Protein AF-U2RRB2-F1 (afdb_monomer_lite)

Organism: NCBI:txid1358026

Sequence (256 aa):
MEVVNQFFRYRGMVNYFIAQLRGLRGAPMPEVDRSTFTVHDFESGKQVPAPDFIADTMSYFSEFQNEQQRAGEIAHVATALVASYFAYIEHVSVLLAAYSSAASEDGFAVSELLRESWAVKFDVAFADVSIGSAKSDLSLMASRFRNPLLHGGAGRAADGMYVEVLPDVVALATEDGSPTDQFMLWKPSLTAEEIDWILSRIARIDAALESHPYWVAVSAGAPSNFSRDRVRKALSAQRSGNAGQLARAMAEALDD

Structure (mmCIF, N/CA/C/O backbone):
data_AF-U2RRB2-F1
#
_entry.id   AF-U2RRB2-F1
#
loop_
_atom_site.group_PDB
_atom_site.id
_atom_site.type_symbol
_atom_site.label_atom_id
_atom_site.label_alt_id
_atom_site.label_comp_id
_atom_site.label_asym_id
_atom_site.label_entity_id
_atom_site.label_seq_id
_atom_site.pdbx_PDB_ins_code
_atom_site.Cartn_x
_atom_site.Cartn_y
_atom_site.Cartn_z
_atom_site.occupancy
_atom_site.B_iso_or_equiv
_atom_site.auth_seq_id
_atom_site.auth_comp_id
_atom_site.auth_asym_id
_atom_site.auth_atom_id
_atom_site.pdbx_PDB_model_num
ATOM 1 N N . MET A 1 1 ? -22.980 -5.226 14.143 1.00 82.00 1 MET A N 1
ATOM 2 C CA . MET A 1 1 ? -22.595 -5.612 12.769 1.00 82.00 1 MET A CA 1
ATOM 3 C C . MET A 1 1 ? -21.210 -6.213 12.848 1.00 82.00 1 MET A C 1
ATOM 5 O O . MET A 1 1 ? -20.392 -5.681 13.589 1.00 82.00 1 MET A O 1
ATOM 9 N N . GLU A 1 2 ? -20.982 -7.312 12.145 1.00 86.19 2 GLU A N 1
ATOM 10 C CA . GLU A 1 2 ? -19.684 -7.978 12.082 1.00 86.19 2 GLU A CA 1
ATOM 11 C C . GLU A 1 2 ? -19.066 -7.754 10.702 1.00 86.19 2 GLU A C 1
ATOM 13 O O . GLU A 1 2 ? -19.779 -7.755 9.695 1.00 86.19 2 GLU A O 1
ATOM 18 N N . VAL A 1 3 ? -17.757 -7.519 10.661 1.00 89.94 3 VAL A N 1
ATOM 19 C CA . VAL A 1 3 ? -16.981 -7.409 9.424 1.00 89.94 3 VAL A CA 1
ATOM 20 C C . VAL A 1 3 ? -16.001 -8.571 9.361 1.00 89.94 3 VAL A C 1
ATOM 22 O O . VAL A 1 3 ? 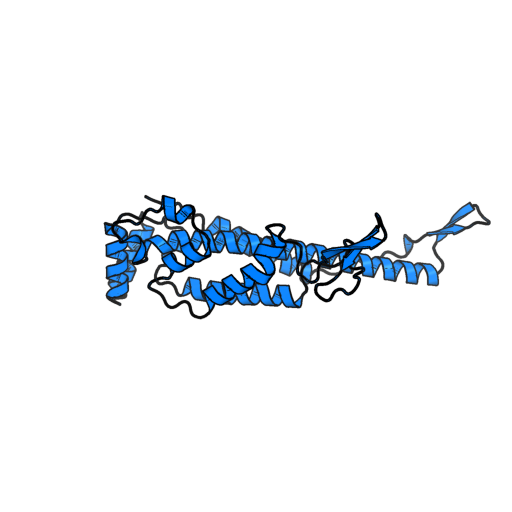-15.170 -8.745 10.252 1.00 89.94 3 VAL A O 1
ATOM 25 N N . VAL A 1 4 ? -16.091 -9.349 8.281 1.00 92.00 4 VAL A N 1
ATOM 26 C CA . VAL A 1 4 ? -15.219 -10.503 8.046 1.00 92.00 4 VAL A CA 1
ATOM 27 C C . VAL A 1 4 ? -13.778 -10.046 7.865 1.00 92.00 4 VAL A C 1
ATOM 29 O O . VAL A 1 4 ? -13.474 -9.173 7.046 1.00 92.00 4 VAL A O 1
ATOM 32 N N . ASN A 1 5 ? -12.866 -10.701 8.571 1.00 93.88 5 ASN A N 1
ATOM 33 C CA . ASN A 1 5 ? -11.452 -10.405 8.477 1.00 93.88 5 ASN A CA 1
ATOM 34 C C . ASN A 1 5 ? -10.792 -11.135 7.291 1.00 93.88 5 ASN A C 1
ATOM 36 O O . ASN A 1 5 ? -10.446 -12.310 7.342 1.00 93.88 5 ASN A O 1
ATOM 40 N N . GLN A 1 6 ? -10.591 -10.394 6.201 1.00 94.31 6 GLN A N 1
ATOM 41 C CA . GLN A 1 6 ? -9.865 -10.823 5.001 1.00 94.31 6 GLN A CA 1
ATOM 42 C C . GLN A 1 6 ? -8.365 -10.452 5.033 1.00 94.31 6 GLN A C 1
ATOM 44 O O . GLN A 1 6 ? -7.738 -10.337 3.976 1.00 94.31 6 GLN A O 1
ATOM 49 N N . PHE A 1 7 ? -7.769 -10.257 6.217 1.00 94.69 7 PHE A N 1
ATOM 50 C CA . PHE A 1 7 ? -6.374 -9.824 6.391 1.00 94.69 7 PHE A CA 1
ATOM 51 C C . PHE A 1 7 ? -5.394 -10.645 5.549 1.00 94.69 7 PHE A C 1
ATOM 53 O O . PHE A 1 7 ? -4.648 -10.076 4.754 1.00 94.69 7 PHE A O 1
ATOM 60 N N . PHE A 1 8 ? -5.442 -11.978 5.645 1.00 94.31 8 PHE A N 1
ATOM 61 C CA . PHE A 1 8 ? -4.518 -12.855 4.918 1.00 94.31 8 PHE A CA 1
ATOM 62 C C . PHE A 1 8 ? -4.632 -12.724 3.399 1.00 94.31 8 PHE A C 1
ATOM 64 O O . PHE A 1 8 ? -3.629 -12.836 2.696 1.00 94.31 8 PHE A O 1
ATOM 71 N N . ARG A 1 9 ? -5.830 -12.430 2.880 1.00 93.88 9 ARG A N 1
ATOM 72 C CA . ARG A 1 9 ? -6.045 -12.208 1.448 1.00 93.88 9 ARG A CA 1
ATOM 73 C C . ARG A 1 9 ? -5.375 -10.915 0.993 1.00 93.88 9 ARG A C 1
ATOM 75 O O . ARG A 1 9 ? -4.589 -10.934 0.049 1.00 93.88 9 ARG A O 1
ATOM 82 N N . TYR A 1 10 ? -5.653 -9.804 1.672 1.00 95.19 10 TYR A N 1
ATOM 83 C CA . TYR A 1 10 ? -5.081 -8.505 1.314 1.00 95.19 10 TYR A CA 1
ATOM 84 C C . TYR A 1 10 ? -3.572 -8.449 1.554 1.00 95.19 10 TYR A C 1
ATOM 86 O O . TYR A 1 10 ? -2.822 -8.042 0.665 1.00 95.19 10 TYR A O 1
ATOM 94 N N . ARG A 1 11 ? -3.100 -8.939 2.707 1.00 96.81 11 ARG A N 1
ATOM 95 C CA . ARG A 1 11 ? -1.666 -9.023 2.998 1.00 96.81 11 ARG A CA 1
ATOM 96 C C . ARG A 1 11 ? -0.950 -9.984 2.053 1.00 96.81 11 ARG A C 1
ATOM 98 O O . ARG A 1 11 ? 0.164 -9.695 1.628 1.00 96.81 11 ARG A O 1
ATOM 105 N N . GLY A 1 12 ? -1.595 -11.088 1.676 1.00 94.94 12 GLY A N 1
ATOM 106 C CA . GLY A 1 12 ? -1.085 -12.030 0.681 1.00 94.94 12 GLY A CA 1
ATOM 107 C C . GLY A 1 12 ? -0.820 -11.367 -0.672 1.00 94.94 12 GLY A C 1
ATOM 108 O O . GLY A 1 12 ? 0.252 -11.566 -1.238 1.00 94.94 12 GLY A O 1
ATOM 109 N N . MET A 1 13 ? -1.735 -10.515 -1.151 1.00 96.38 13 MET A N 1
ATOM 110 C CA . MET A 1 13 ? -1.528 -9.742 -2.386 1.00 96.38 13 MET A CA 1
ATOM 111 C C . MET A 1 13 ? -0.341 -8.775 -2.273 1.00 96.38 13 MET A C 1
ATOM 113 O O . MET A 1 13 ? 0.497 -8.728 -3.171 1.00 96.38 13 MET A O 1
ATOM 117 N N . VAL A 1 14 ? -0.217 -8.048 -1.157 1.00 97.69 14 VAL A N 1
ATOM 118 C CA . VAL A 1 14 ? 0.932 -7.157 -0.905 1.00 97.69 14 VAL A CA 1
ATOM 119 C C . VAL A 1 14 ? 2.248 -7.941 -0.932 1.00 97.69 14 VAL A C 1
ATOM 121 O O . VAL A 1 14 ? 3.178 -7.579 -1.654 1.00 97.69 14 VAL A O 1
ATOM 124 N N . ASN A 1 15 ? 2.315 -9.052 -0.196 1.00 97.56 15 ASN A N 1
ATOM 125 C CA . ASN A 1 15 ? 3.501 -9.905 -0.132 1.00 97.56 15 ASN A CA 1
ATOM 126 C C . ASN A 1 15 ? 3.862 -10.493 -1.501 1.00 97.56 15 ASN A C 1
ATOM 128 O O . ASN A 1 15 ? 5.042 -10.549 -1.846 1.00 97.56 15 ASN A O 1
ATOM 132 N N . TYR A 1 16 ? 2.860 -10.899 -2.287 1.00 97.12 16 TYR A N 1
ATOM 133 C CA . TYR A 1 16 ? 3.051 -11.392 -3.647 1.00 97.12 16 TYR A CA 1
ATOM 134 C C . TYR A 1 16 ? 3.747 -10.347 -4.524 1.00 97.12 16 TYR A C 1
ATOM 136 O O . TYR A 1 16 ? 4.787 -10.645 -5.107 1.00 97.12 16 TYR A O 1
ATOM 144 N N . PHE A 1 17 ? 3.246 -9.108 -4.570 1.00 96.44 17 PHE A N 1
ATOM 145 C CA . PHE A 1 17 ? 3.858 -8.068 -5.402 1.00 96.44 17 PHE A CA 1
ATOM 146 C C . PHE A 1 17 ? 5.248 -7.646 -4.905 1.00 96.44 17 PHE A C 1
ATOM 148 O O . PHE A 1 17 ? 6.137 -7.415 -5.721 1.00 96.44 17 PHE A O 1
ATOM 155 N N . ILE A 1 18 ? 5.492 -7.629 -3.588 1.00 97.00 18 ILE A N 1
ATOM 156 C CA . ILE A 1 18 ? 6.845 -7.420 -3.040 1.00 97.00 18 ILE A CA 1
ATOM 157 C C . ILE A 1 18 ? 7.800 -8.533 -3.496 1.00 97.00 18 ILE A C 1
ATOM 159 O O . ILE A 1 18 ? 8.933 -8.250 -3.890 1.00 97.00 18 ILE A O 1
ATOM 163 N N . ALA A 1 19 ? 7.366 -9.796 -3.453 1.00 96.31 19 ALA A N 1
ATOM 164 C CA . ALA A 1 19 ? 8.179 -10.926 -3.895 1.00 96.31 19 ALA A CA 1
ATOM 165 C C . ALA A 1 19 ? 8.462 -10.870 -5.405 1.00 96.31 19 ALA A C 1
ATOM 167 O O . ALA A 1 19 ? 9.610 -11.052 -5.809 1.00 96.31 19 ALA A O 1
ATOM 168 N N . GLN A 1 20 ? 7.455 -10.539 -6.220 1.00 95.19 20 GLN A N 1
ATOM 169 C CA . GLN A 1 20 ? 7.606 -10.337 -7.664 1.00 95.19 20 GLN A CA 1
ATOM 170 C C . GLN A 1 20 ? 8.606 -9.217 -7.978 1.00 95.19 20 GLN A C 1
ATOM 172 O O . GLN A 1 20 ? 9.520 -9.430 -8.768 1.00 95.19 20 GLN A O 1
ATOM 177 N N . LEU A 1 21 ? 8.520 -8.063 -7.301 1.00 94.62 21 LEU A N 1
ATOM 178 C CA . LEU A 1 21 ? 9.494 -6.974 -7.466 1.00 94.62 21 LEU A CA 1
ATOM 179 C C . LEU A 1 21 ? 10.920 -7.415 -7.141 1.00 94.62 21 LEU A C 1
ATOM 181 O O . LEU A 1 21 ? 11.853 -7.070 -7.863 1.00 94.62 21 LEU A O 1
ATOM 185 N N . ARG A 1 22 ? 11.109 -8.177 -6.059 1.00 93.44 22 ARG A N 1
ATOM 186 C CA . ARG A 1 22 ? 12.433 -8.698 -5.685 1.00 93.44 22 ARG A CA 1
ATOM 187 C C . ARG A 1 22 ? 12.966 -9.671 -6.734 1.00 93.44 22 ARG A C 1
ATOM 189 O O . ARG A 1 22 ? 14.128 -9.555 -7.112 1.00 93.44 22 ARG A O 1
ATOM 196 N N . GLY A 1 23 ? 12.124 -10.577 -7.232 1.00 92.12 23 GLY A N 1
ATOM 197 C CA . GLY A 1 23 ? 12.480 -11.511 -8.302 1.00 92.12 23 GLY A CA 1
ATOM 198 C C . GLY A 1 23 ? 12.875 -10.785 -9.588 1.00 92.12 23 GLY A C 1
ATOM 199 O O . GLY A 1 23 ? 13.970 -10.995 -10.106 1.00 92.12 23 GLY A O 1
ATOM 200 N N . LEU A 1 24 ? 12.037 -9.851 -10.041 1.00 90.31 24 LEU A N 1
ATOM 201 C CA . LEU A 1 24 ? 12.286 -9.047 -11.238 1.00 90.31 24 LEU A CA 1
ATOM 202 C C . LEU A 1 24 ? 13.501 -8.136 -11.113 1.00 90.31 24 LEU A C 1
ATOM 204 O O . LEU A 1 24 ? 14.115 -7.847 -12.128 1.00 90.31 24 LEU A O 1
ATOM 208 N N . ARG A 1 25 ? 13.891 -7.679 -9.918 1.00 88.56 25 ARG A N 1
ATOM 209 C CA . ARG A 1 25 ? 15.131 -6.902 -9.719 1.00 88.56 25 ARG A CA 1
ATOM 210 C C . ARG A 1 25 ? 16.379 -7.781 -9.604 1.00 88.56 25 ARG A C 1
ATOM 212 O O . ARG A 1 25 ? 17.460 -7.313 -9.932 1.00 88.56 25 ARG A O 1
ATOM 219 N N . GLY A 1 26 ? 16.237 -9.033 -9.165 1.00 87.62 26 GLY A N 1
ATOM 220 C CA . GLY A 1 26 ? 17.349 -9.972 -8.975 1.00 87.62 26 GLY A CA 1
ATOM 221 C C . GLY A 1 26 ? 17.664 -10.881 -10.169 1.00 87.62 26 GLY A C 1
ATOM 222 O O . GLY A 1 26 ? 18.741 -11.469 -10.202 1.00 87.62 26 GLY A O 1
ATOM 223 N N . ALA A 1 27 ? 16.756 -11.021 -11.139 1.00 88.12 27 ALA A N 1
ATOM 224 C CA . ALA A 1 27 ? 16.963 -11.882 -12.307 1.00 88.12 27 ALA A CA 1
ATOM 225 C C . ALA A 1 27 ? 18.124 -11.397 -13.214 1.00 88.12 27 ALA A C 1
ATOM 227 O O . ALA A 1 27 ? 18.360 -10.192 -13.323 1.00 88.12 27 ALA A O 1
ATOM 228 N N . PRO A 1 28 ? 18.862 -12.280 -13.901 1.00 87.06 28 PRO A N 1
ATOM 229 C CA . PRO A 1 28 ? 19.774 -11.848 -14.959 1.00 87.06 28 PRO A CA 1
ATOM 230 C C . PRO A 1 28 ? 18.988 -11.288 -16.155 1.00 87.06 28 PRO A C 1
ATOM 232 O O . PRO A 1 28 ? 17.833 -11.656 -16.376 1.00 87.06 28 PRO A O 1
ATOM 235 N N . MET A 1 29 ? 19.605 -10.383 -16.917 1.00 85.81 29 MET A N 1
ATOM 236 C CA . MET A 1 29 ? 19.059 -9.974 -18.214 1.00 85.81 29 MET A CA 1
ATOM 237 C C . MET A 1 29 ? 19.134 -11.146 -19.204 1.00 85.81 29 MET A C 1
ATOM 239 O O . MET A 1 29 ? 20.084 -11.927 -19.119 1.00 85.81 29 MET A O 1
ATOM 243 N N . PRO A 1 30 ? 18.172 -11.285 -20.135 1.00 84.06 30 PRO A N 1
ATOM 244 C CA . PRO A 1 30 ? 18.296 -12.247 -21.222 1.00 84.06 30 PRO A CA 1
ATOM 245 C C . PRO A 1 30 ? 19.558 -11.954 -22.037 1.00 84.06 30 PRO A C 1
ATOM 247 O O . PRO A 1 30 ? 19.786 -10.806 -22.425 1.00 84.06 30 PRO A O 1
ATOM 250 N N . GLU A 1 31 ? 20.370 -12.981 -22.293 1.00 86.38 31 GLU A N 1
ATOM 251 C CA . GLU A 1 31 ? 21.511 -12.852 -23.198 1.00 86.38 31 GLU A CA 1
ATOM 252 C C . GLU A 1 31 ? 21.023 -12.626 -24.630 1.00 86.38 31 GLU A C 1
ATOM 254 O O . GLU A 1 31 ? 20.049 -13.236 -25.081 1.00 86.38 31 GLU A O 1
ATOM 259 N N . VAL A 1 32 ? 21.712 -11.744 -25.350 1.00 87.56 32 VAL A N 1
ATOM 260 C CA . VAL A 1 32 ? 21.408 -11.465 -26.749 1.00 87.56 32 VAL A CA 1
ATOM 261 C C . VAL A 1 32 ? 22.191 -12.422 -27.642 1.00 87.56 32 VAL A C 1
ATOM 263 O O . VAL A 1 32 ? 23.416 -12.348 -27.745 1.00 87.56 32 VAL A O 1
ATOM 266 N N . ASP A 1 33 ? 21.474 -13.324 -28.311 1.00 89.25 33 ASP A N 1
ATOM 267 C CA . ASP A 1 33 ? 22.070 -14.255 -29.265 1.00 89.25 33 ASP A CA 1
ATOM 268 C C . ASP A 1 33 ? 22.352 -13.561 -30.603 1.00 89.25 33 ASP A C 1
ATOM 270 O O . ASP A 1 33 ? 21.499 -13.469 -31.492 1.00 89.25 33 ASP A O 1
ATOM 274 N N . ARG A 1 34 ? 23.597 -13.106 -30.760 1.00 87.12 34 ARG A N 1
ATOM 275 C CA . ARG A 1 34 ? 24.073 -12.402 -31.958 1.00 87.12 34 ARG A CA 1
ATOM 276 C C . ARG A 1 34 ? 24.020 -13.258 -33.224 1.00 87.12 34 ARG A C 1
ATOM 278 O O . ARG A 1 34 ? 24.011 -12.701 -34.319 1.00 87.12 34 ARG A O 1
ATOM 285 N N . SER A 1 35 ? 23.958 -14.588 -33.103 1.00 85.31 35 SER A N 1
ATOM 286 C CA . SER A 1 35 ? 23.859 -15.487 -34.261 1.00 85.31 35 SER A CA 1
ATOM 287 C C . SER A 1 35 ? 22.512 -15.383 -34.983 1.00 85.31 35 SER A C 1
ATOM 289 O O . SER A 1 35 ? 22.405 -15.753 -36.152 1.00 85.31 35 SER A O 1
ATOM 291 N N . THR A 1 36 ? 21.499 -14.822 -34.316 1.00 87.12 36 THR A N 1
ATOM 292 C CA . THR A 1 36 ? 20.173 -14.564 -34.893 1.00 87.12 36 THR A CA 1
ATOM 293 C C . THR A 1 36 ? 20.127 -13.315 -35.776 1.00 87.12 36 THR A C 1
ATOM 295 O O . THR A 1 36 ? 19.151 -13.109 -36.499 1.00 87.12 36 THR A O 1
ATOM 298 N N . PHE A 1 37 ? 21.170 -12.480 -35.754 1.00 90.88 37 PHE A N 1
ATOM 299 C CA . PHE A 1 37 ? 21.218 -11.249 -36.533 1.00 90.88 37 PHE A CA 1
ATOM 300 C C . PHE A 1 37 ? 21.652 -11.524 -37.969 1.00 90.88 37 PHE A C 1
ATOM 302 O O . PHE A 1 37 ? 22.783 -11.937 -38.234 1.00 90.88 37 PHE A O 1
ATOM 309 N N . THR A 1 38 ? 20.759 -11.246 -38.915 1.00 91.25 38 THR A N 1
ATOM 310 C CA . THR A 1 38 ? 21.031 -11.381 -40.346 1.00 91.25 38 THR A CA 1
ATOM 311 C C . THR A 1 38 ? 20.789 -10.074 -41.084 1.00 91.25 38 THR A C 1
ATOM 313 O O . THR A 1 38 ? 19.955 -9.256 -40.694 1.00 91.25 38 THR A O 1
ATOM 316 N N . VAL A 1 39 ? 21.517 -9.886 -42.179 1.00 88.50 39 VAL A N 1
ATOM 317 C CA . VAL A 1 39 ? 21.307 -8.800 -43.135 1.00 88.50 39 VAL A CA 1
ATOM 318 C C . VAL A 1 39 ? 21.005 -9.376 -44.509 1.00 88.50 39 VAL A C 1
ATOM 320 O O . VAL A 1 39 ? 21.435 -10.478 -44.855 1.00 88.50 39 VAL A O 1
ATOM 323 N N . HIS A 1 40 ? 20.269 -8.616 -45.313 1.00 89.88 40 HIS A N 1
ATOM 324 C CA . HIS A 1 40 ? 20.024 -8.981 -46.698 1.00 89.88 40 HIS A CA 1
ATOM 325 C C . HIS A 1 40 ? 21.249 -8.641 -47.553 1.00 89.88 40 HIS A C 1
ATOM 327 O O . HIS A 1 40 ? 21.614 -7.473 -47.683 1.00 89.88 40 HIS A O 1
ATOM 333 N N . ASP A 1 41 ? 21.856 -9.652 -48.166 1.00 88.19 41 ASP A N 1
ATOM 334 C CA . ASP A 1 41 ? 22.888 -9.471 -49.178 1.00 88.19 41 ASP A CA 1
ATOM 335 C C . ASP A 1 41 ? 22.231 -9.180 -50.535 1.00 88.19 41 ASP A C 1
ATOM 337 O O . ASP A 1 41 ? 21.510 -10.009 -51.094 1.00 88.19 41 ASP A O 1
ATOM 341 N N . PHE A 1 42 ? 22.466 -7.981 -51.065 1.00 85.50 42 PHE A N 1
ATOM 342 C CA . PHE A 1 42 ? 21.884 -7.526 -52.327 1.00 85.50 42 PHE A CA 1
ATOM 343 C C . PHE A 1 42 ? 22.513 -8.175 -53.566 1.00 85.50 42 PHE A C 1
ATOM 345 O O . PHE A 1 42 ? 21.872 -8.174 -54.616 1.00 85.50 42 PHE A O 1
ATOM 352 N N . GLU A 1 43 ? 23.717 -8.748 -53.465 1.00 85.94 43 GLU A N 1
ATOM 353 C CA . GLU A 1 43 ? 24.361 -9.448 -54.583 1.00 85.94 43 GLU A CA 1
ATOM 354 C C . GLU A 1 43 ? 23.848 -10.885 -54.713 1.00 85.94 43 GLU A C 1
ATOM 356 O O . GLU A 1 43 ? 23.517 -11.333 -55.812 1.00 85.94 43 GLU A O 1
ATOM 361 N N . SER A 1 44 ? 23.741 -11.610 -53.593 1.00 86.06 44 SER A N 1
ATOM 362 C CA . SER A 1 44 ? 23.258 -12.998 -53.589 1.00 86.06 44 SER A CA 1
ATOM 363 C C . SER A 1 44 ? 21.743 -13.145 -53.397 1.00 86.06 44 SER A C 1
ATOM 365 O O . SER A 1 44 ? 21.206 -14.233 -53.625 1.00 86.06 44 SER A O 1
ATOM 367 N N . GLY A 1 45 ? 21.048 -12.078 -52.982 1.00 88.81 45 GLY A N 1
ATOM 368 C CA . GLY A 1 45 ? 19.608 -12.069 -52.698 1.00 88.81 45 GLY A CA 1
ATOM 369 C C . GLY A 1 45 ? 19.205 -12.903 -51.477 1.00 88.81 45 GLY A C 1
ATOM 370 O O . GLY A 1 45 ? 18.053 -13.326 -51.373 1.00 88.81 45 GLY A O 1
ATOM 371 N N . LYS A 1 46 ? 20.151 -13.221 -50.585 1.00 90.94 46 LYS A N 1
ATOM 372 C CA . LYS A 1 46 ? 19.946 -14.096 -49.420 1.00 90.94 46 LYS A CA 1
ATOM 373 C C . LYS A 1 46 ? 20.163 -13.341 -48.115 1.00 90.94 46 LYS A C 1
ATOM 375 O O . LYS A 1 46 ? 20.872 -12.343 -48.062 1.00 90.94 46 LYS A O 1
ATOM 380 N N . GLN A 1 47 ? 19.576 -13.861 -47.041 1.00 91.62 47 GLN A N 1
ATOM 381 C CA . GLN A 1 47 ? 19.951 -13.468 -45.685 1.00 91.62 47 GLN A CA 1
ATOM 382 C C . GLN A 1 47 ? 21.303 -14.098 -45.345 1.00 91.62 47 GLN A C 1
ATOM 384 O O . GLN A 1 47 ? 21.479 -15.310 -45.490 1.00 91.62 47 GLN A O 1
ATOM 389 N N . VAL A 1 48 ? 22.243 -13.277 -44.898 1.00 90.88 48 VAL A N 1
ATOM 390 C CA . VAL A 1 48 ? 23.567 -13.695 -44.426 1.00 90.88 48 VAL A CA 1
ATOM 391 C C . VAL A 1 48 ? 23.778 -13.179 -43.001 1.00 90.88 48 VAL A C 1
ATOM 393 O O . VAL A 1 48 ? 23.108 -12.219 -42.613 1.00 90.88 48 VAL A O 1
ATOM 396 N N . PRO A 1 49 ? 24.671 -13.785 -42.198 1.00 92.00 49 PRO A N 1
ATOM 397 C CA . PRO A 1 49 ? 24.999 -13.260 -40.875 1.00 92.00 49 PRO A CA 1
ATOM 398 C C . PRO A 1 49 ? 25.392 -11.781 -40.937 1.00 92.00 49 PRO A C 1
ATOM 400 O O . PRO A 1 49 ? 26.109 -11.359 -41.849 1.00 92.00 49 PRO A O 1
ATOM 403 N N . ALA A 1 50 ? 24.906 -10.994 -39.980 1.00 90.50 50 ALA A N 1
ATOM 404 C CA . ALA A 1 50 ? 25.247 -9.583 -39.888 1.00 90.50 50 ALA A CA 1
ATOM 405 C C . ALA A 1 50 ? 26.768 -9.414 -39.669 1.00 90.50 50 ALA A C 1
ATOM 407 O O . ALA A 1 50 ? 27.326 -10.084 -38.799 1.00 90.50 50 ALA A O 1
ATOM 408 N N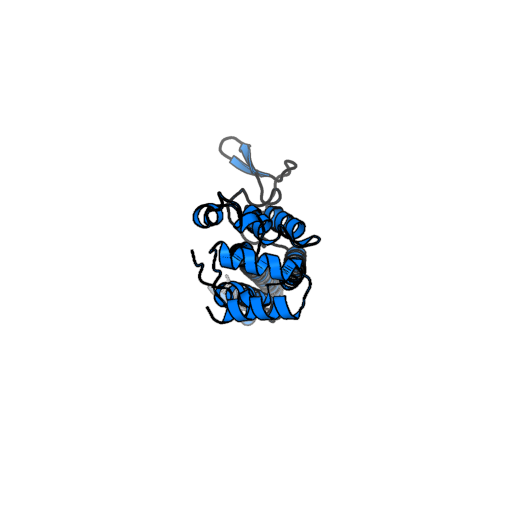 . PRO A 1 51 ? 27.449 -8.518 -40.413 1.00 90.12 51 PRO A N 1
ATOM 409 C CA . PRO A 1 51 ? 28.825 -8.124 -40.114 1.00 90.12 51 PRO A CA 1
ATOM 410 C C . PRO A 1 51 ? 28.972 -7.655 -38.663 1.00 90.12 51 PRO A C 1
ATOM 412 O O . PRO A 1 51 ? 28.040 -7.049 -38.130 1.00 90.12 51 PRO A O 1
ATOM 415 N N . ASP A 1 52 ? 30.149 -7.851 -38.061 1.00 90.69 52 ASP A N 1
ATOM 416 C CA . ASP A 1 52 ? 30.385 -7.613 -36.626 1.00 90.69 52 ASP A CA 1
ATOM 417 C C . ASP A 1 52 ? 29.868 -6.254 -36.137 1.00 90.69 52 ASP A C 1
ATOM 419 O O . ASP A 1 52 ? 29.147 -6.207 -35.144 1.00 90.69 52 ASP A O 1
ATOM 423 N N . PHE A 1 53 ? 30.117 -5.167 -36.879 1.00 88.44 53 PHE A N 1
ATOM 424 C CA . PHE A 1 53 ? 29.652 -3.828 -36.490 1.00 88.44 53 PHE A CA 1
ATOM 425 C C . PHE A 1 53 ? 28.114 -3.706 -36.453 1.00 88.44 53 PHE A C 1
ATOM 427 O O . PHE A 1 53 ? 27.561 -3.026 -35.585 1.00 88.44 53 PHE A O 1
ATOM 434 N N . ILE A 1 54 ? 27.411 -4.351 -37.395 1.00 86.19 54 ILE A N 1
ATOM 435 C CA . ILE A 1 54 ? 25.941 -4.365 -37.432 1.00 86.19 54 ILE A CA 1
ATOM 436 C C . ILE A 1 54 ? 25.435 -5.229 -36.284 1.00 86.19 54 ILE A C 1
ATOM 438 O O . ILE A 1 54 ? 24.536 -4.811 -35.561 1.00 86.19 54 ILE A O 1
ATOM 442 N N . ALA A 1 55 ? 26.049 -6.394 -36.073 1.00 87.12 55 ALA A N 1
ATOM 443 C CA . ALA A 1 55 ? 25.715 -7.275 -34.964 1.00 87.12 55 ALA A CA 1
ATOM 444 C C . ALA A 1 55 ? 25.960 -6.612 -33.594 1.00 87.12 55 ALA A C 1
ATOM 446 O O . ALA A 1 55 ? 25.162 -6.822 -32.687 1.00 87.12 55 ALA A O 1
ATOM 447 N N . ASP A 1 56 ? 27.017 -5.804 -33.433 1.00 87.44 56 ASP A N 1
ATOM 448 C CA . ASP A 1 56 ? 27.297 -5.031 -32.208 1.00 87.44 56 ASP A CA 1
ATOM 449 C C . ASP A 1 56 ? 26.194 -3.994 -31.979 1.00 87.44 56 ASP A C 1
ATOM 451 O O . ASP A 1 56 ? 25.636 -3.886 -30.889 1.00 87.44 56 ASP A O 1
ATOM 455 N N . THR A 1 57 ? 25.832 -3.268 -33.039 1.00 84.25 57 THR A N 1
ATOM 456 C CA . THR A 1 57 ? 24.781 -2.247 -33.000 1.00 84.25 57 THR A CA 1
ATOM 457 C C . THR A 1 57 ? 23.422 -2.862 -32.650 1.00 84.25 57 THR A C 1
ATOM 459 O O . THR A 1 57 ? 22.715 -2.361 -31.777 1.00 84.25 57 THR A O 1
ATOM 462 N N . MET A 1 58 ? 23.053 -3.976 -33.290 1.00 82.69 58 MET A N 1
ATOM 463 C CA . MET A 1 58 ? 21.813 -4.705 -33.003 1.00 82.69 58 MET A CA 1
ATOM 464 C C . MET A 1 58 ? 21.809 -5.318 -31.599 1.00 82.69 58 MET A C 1
ATOM 466 O O . MET A 1 58 ? 20.761 -5.309 -30.951 1.00 82.69 58 MET A O 1
ATOM 470 N N . SER A 1 59 ? 22.961 -5.799 -31.109 1.00 87.69 59 SER A N 1
ATOM 471 C CA . SER A 1 59 ? 23.100 -6.290 -29.731 1.00 87.69 59 SER A CA 1
ATOM 472 C C . SER A 1 59 ? 22.797 -5.184 -28.737 1.00 87.69 59 SER A C 1
ATOM 474 O O . SER A 1 59 ? 21.915 -5.347 -27.901 1.00 87.69 59 SER A O 1
ATOM 476 N N . TYR A 1 60 ? 23.428 -4.020 -28.911 1.00 85.31 60 TYR A N 1
ATOM 477 C CA . TYR A 1 60 ? 23.194 -2.848 -28.071 1.00 85.31 60 TYR A CA 1
ATOM 478 C C . TYR A 1 60 ? 21.716 -2.433 -28.044 1.00 85.31 60 TYR A C 1
ATOM 480 O O . TYR A 1 60 ? 21.151 -2.208 -26.976 1.00 85.31 60 TYR A O 1
ATOM 488 N N . PHE A 1 61 ? 21.053 -2.374 -29.206 1.00 82.12 61 PHE A N 1
ATOM 489 C CA . PHE A 1 61 ? 19.624 -2.049 -29.255 1.00 82.12 61 PHE A CA 1
ATOM 490 C C . PHE A 1 61 ? 18.751 -3.106 -28.573 1.00 82.12 61 PHE A C 1
ATOM 492 O O . PHE A 1 61 ? 17.783 -2.746 -27.907 1.00 82.12 61 PHE A O 1
ATOM 499 N N . SER A 1 62 ? 19.086 -4.389 -28.717 1.00 83.12 62 SER A N 1
ATOM 500 C CA . SER A 1 62 ? 18.346 -5.489 -28.087 1.00 83.12 62 SER A CA 1
ATOM 501 C C . SER A 1 62 ? 18.524 -5.484 -26.567 1.00 83.12 62 SER A C 1
ATOM 503 O O . SER A 1 62 ? 17.552 -5.629 -25.831 1.00 83.12 62 SER A O 1
ATOM 505 N N . GLU A 1 63 ? 19.745 -5.247 -26.084 1.00 85.44 63 GLU A N 1
ATOM 506 C CA . GLU A 1 63 ? 20.052 -5.059 -24.661 1.00 85.44 63 GLU A CA 1
ATOM 507 C C . GLU A 1 63 ? 19.262 -3.879 -24.092 1.00 85.44 63 GLU A C 1
ATOM 509 O O . GLU A 1 63 ? 18.546 -4.035 -23.103 1.00 85.44 63 GLU A O 1
ATOM 514 N N . PHE A 1 64 ? 19.296 -2.732 -24.774 1.00 80.19 64 PHE A N 1
ATOM 515 C CA . PHE A 1 64 ? 18.537 -1.548 -24.383 1.00 80.19 64 PHE A CA 1
ATOM 516 C C . PHE A 1 64 ? 17.023 -1.810 -24.344 1.00 80.19 64 PHE A C 1
ATOM 518 O O . PHE A 1 64 ? 16.348 -1.411 -23.397 1.00 80.19 64 PHE A O 1
ATOM 525 N N . GLN A 1 65 ? 16.467 -2.501 -25.343 1.00 78.50 65 GLN A N 1
ATOM 526 C CA . GLN A 1 65 ? 15.048 -2.871 -25.358 1.00 78.50 65 GLN A CA 1
ATOM 527 C C . GLN A 1 65 ? 14.686 -3.799 -24.198 1.00 78.50 65 GLN A C 1
ATOM 529 O O . GLN A 1 65 ? 13.679 -3.562 -23.527 1.00 78.50 65 GLN A O 1
ATOM 534 N N . ASN A 1 66 ? 15.517 -4.808 -23.921 1.00 84.56 66 ASN A N 1
ATOM 535 C CA . ASN A 1 66 ? 15.315 -5.701 -22.786 1.00 84.56 66 ASN A CA 1
ATOM 536 C C . ASN A 1 66 ? 15.323 -4.907 -21.467 1.00 84.56 66 ASN A C 1
ATOM 538 O O . ASN A 1 66 ? 14.484 -5.149 -20.597 1.00 84.56 66 ASN A O 1
ATOM 542 N N . GLU A 1 67 ? 16.244 -3.949 -21.305 1.00 82.69 67 GLU A N 1
ATOM 543 C CA . GLU A 1 67 ? 16.307 -3.080 -20.122 1.00 82.69 67 GLU A CA 1
ATOM 544 C C . GLU A 1 67 ? 15.036 -2.238 -19.961 1.00 82.69 67 GLU A C 1
ATOM 546 O O . GLU A 1 67 ? 14.475 -2.183 -18.863 1.00 82.69 67 GLU A O 1
ATOM 551 N N . GLN A 1 68 ? 14.546 -1.623 -21.043 1.00 75.88 68 GLN A N 1
ATOM 552 C CA . GLN A 1 68 ? 13.311 -0.830 -21.014 1.00 75.88 68 GLN A CA 1
ATOM 553 C C . GLN A 1 68 ? 12.088 -1.689 -20.686 1.00 75.88 68 GLN A C 1
ATOM 555 O O . GLN A 1 68 ? 11.296 -1.320 -19.817 1.00 75.88 68 GLN A O 1
ATOM 560 N N . GLN A 1 69 ? 11.948 -2.858 -21.319 1.00 79.69 69 GLN A N 1
ATOM 561 C CA . GLN A 1 69 ? 10.844 -3.776 -21.034 1.00 79.69 69 GLN A CA 1
ATOM 562 C C . GLN A 1 69 ? 10.854 -4.194 -19.562 1.00 79.69 69 GLN A C 1
ATOM 564 O O . GLN A 1 69 ? 9.832 -4.102 -18.881 1.00 79.69 69 GLN A O 1
ATOM 569 N N . ARG A 1 70 ? 12.021 -4.588 -19.043 1.00 85.50 70 ARG A N 1
ATOM 570 C CA . ARG A 1 70 ? 12.171 -4.976 -17.639 1.00 85.50 70 ARG A CA 1
ATOM 571 C C . ARG A 1 70 ? 11.835 -3.830 -16.692 1.00 85.50 70 ARG A C 1
ATOM 573 O O . ARG A 1 70 ? 11.158 -4.044 -15.688 1.00 85.50 70 ARG A O 1
ATOM 580 N N . ALA A 1 71 ? 12.283 -2.616 -16.995 1.00 79.44 71 ALA A N 1
ATOM 581 C CA . ALA A 1 71 ? 11.941 -1.443 -16.202 1.00 79.44 71 ALA A CA 1
ATOM 582 C C . ALA A 1 71 ? 10.422 -1.188 -16.204 1.00 79.44 71 ALA A C 1
ATOM 584 O O . ALA A 1 71 ? 9.843 -0.919 -15.149 1.00 79.44 71 ALA A O 1
ATOM 585 N N . GLY A 1 72 ? 9.766 -1.339 -17.359 1.00 76.19 72 GLY A N 1
ATOM 586 C CA . GLY A 1 72 ? 8.312 -1.253 -17.499 1.00 76.19 72 GLY A CA 1
ATOM 587 C C . GLY A 1 72 ? 7.567 -2.308 -16.677 1.00 76.19 72 GLY A C 1
ATOM 588 O O . GLY A 1 72 ? 6.633 -1.973 -15.946 1.00 76.19 72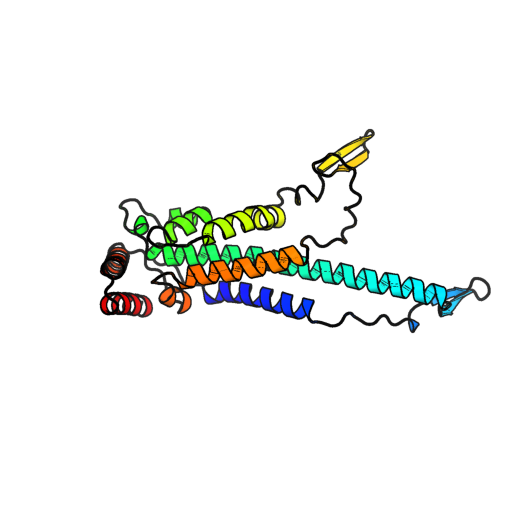 GLY A O 1
ATOM 589 N N . GLU A 1 73 ? 8.010 -3.566 -16.718 1.00 82.69 73 GLU A N 1
ATOM 590 C CA . GLU A 1 73 ? 7.454 -4.653 -15.901 1.00 82.69 73 GLU A CA 1
ATOM 591 C C . GLU A 1 73 ? 7.596 -4.361 -14.402 1.00 82.69 73 GLU A C 1
ATOM 593 O O . GLU A 1 73 ? 6.622 -4.457 -13.652 1.00 82.69 73 GLU A O 1
ATOM 598 N N . ILE A 1 74 ? 8.780 -3.926 -13.958 1.00 86.81 74 ILE A N 1
ATOM 599 C CA . ILE A 1 74 ? 9.023 -3.534 -12.563 1.00 86.81 74 ILE A CA 1
ATOM 600 C C . ILE A 1 74 ? 8.067 -2.404 -12.148 1.00 86.81 74 ILE A C 1
ATOM 602 O O . ILE A 1 74 ? 7.451 -2.480 -11.082 1.00 86.81 74 ILE A O 1
ATOM 606 N N . ALA A 1 75 ? 7.907 -1.369 -12.976 1.00 82.06 75 ALA A N 1
ATOM 607 C CA . ALA A 1 75 ? 7.017 -0.247 -12.682 1.00 82.06 75 ALA A CA 1
ATOM 608 C C . ALA A 1 75 ? 5.537 -0.667 -12.627 1.00 82.06 75 ALA A C 1
ATOM 610 O O . ALA A 1 75 ? 4.788 -0.208 -11.757 1.00 82.06 75 ALA A O 1
ATOM 611 N N . HIS A 1 76 ? 5.116 -1.592 -13.492 1.00 80.38 76 HIS A N 1
ATOM 612 C CA . HIS A 1 76 ? 3.766 -2.152 -13.468 1.00 80.38 76 HIS A CA 1
ATOM 613 C C . HIS A 1 76 ? 3.498 -2.928 -12.171 1.00 80.38 76 HIS A C 1
ATOM 615 O O . HIS A 1 76 ? 2.500 -2.684 -11.487 1.00 80.38 76 HIS A O 1
ATOM 621 N N . VAL A 1 77 ? 4.420 -3.808 -11.773 1.00 87.69 77 VAL A N 1
ATOM 622 C CA . VAL A 1 77 ? 4.314 -4.568 -10.517 1.00 87.69 77 VAL A CA 1
ATOM 623 C C . VAL A 1 77 ? 4.326 -3.629 -9.303 1.00 87.69 77 VAL A C 1
ATOM 625 O O . VAL A 1 77 ? 3.553 -3.830 -8.366 1.00 87.69 77 VAL A O 1
ATOM 628 N N . ALA A 1 78 ? 5.132 -2.564 -9.318 1.00 87.69 78 ALA A N 1
ATOM 629 C CA . ALA A 1 78 ? 5.147 -1.563 -8.250 1.00 87.69 78 ALA A CA 1
ATOM 630 C C . ALA A 1 78 ? 3.837 -0.760 -8.176 1.00 87.69 78 ALA A C 1
ATOM 632 O O . ALA A 1 78 ? 3.343 -0.474 -7.086 1.00 87.69 78 ALA A O 1
ATOM 633 N N . THR A 1 79 ? 3.219 -0.464 -9.318 1.00 82.81 79 THR A N 1
ATOM 634 C CA . THR A 1 79 ? 1.892 0.164 -9.370 1.00 82.81 79 THR A CA 1
ATOM 635 C C . THR A 1 79 ? 0.827 -0.746 -8.751 1.00 82.81 79 THR A C 1
ATOM 637 O O . THR A 1 79 ? 0.041 -0.309 -7.904 1.00 82.81 79 THR A O 1
ATOM 640 N N . ALA A 1 80 ? 0.839 -2.034 -9.104 1.00 84.25 80 ALA A N 1
ATOM 641 C CA . ALA A 1 80 ? -0.059 -3.031 -8.526 1.00 84.25 80 ALA A CA 1
ATOM 642 C C . ALA A 1 80 ? 0.166 -3.218 -7.013 1.00 84.25 80 ALA A C 1
ATOM 644 O O . ALA A 1 80 ? -0.801 -3.384 -6.260 1.00 84.25 80 ALA A O 1
ATOM 645 N N . LEU A 1 81 ? 1.418 -3.119 -6.546 1.00 94.81 81 LEU A N 1
ATOM 646 C CA . LEU A 1 81 ? 1.754 -3.100 -5.122 1.00 94.81 81 LEU A CA 1
ATOM 647 C C . LEU A 1 81 ? 1.095 -1.915 -4.410 1.00 94.81 81 LEU A C 1
ATOM 649 O O . LEU A 1 81 ? 0.448 -2.126 -3.388 1.00 94.81 81 LEU A O 1
ATOM 653 N N . VAL A 1 82 ? 1.212 -0.693 -4.943 1.00 91.81 82 VAL A N 1
ATOM 654 C CA . VAL A 1 82 ? 0.584 0.500 -4.343 1.00 91.81 82 VAL A CA 1
ATOM 655 C C . VAL A 1 82 ? -0.930 0.312 -4.234 1.00 91.81 82 VAL A C 1
ATOM 657 O O . VAL A 1 82 ? -1.493 0.522 -3.160 1.00 91.81 82 VAL A O 1
ATOM 660 N N . ALA A 1 83 ? -1.593 -0.140 -5.302 1.00 87.44 83 ALA A N 1
ATOM 661 C CA . ALA A 1 83 ? -3.036 -0.398 -5.292 1.00 87.44 83 ALA A CA 1
ATOM 662 C C . ALA A 1 83 ? -3.438 -1.417 -4.217 1.00 87.44 83 ALA A C 1
ATOM 664 O O . ALA A 1 83 ? -4.316 -1.159 -3.390 1.00 87.44 83 ALA A O 1
ATOM 665 N N . SER A 1 84 ? -2.748 -2.558 -4.203 1.00 93.31 84 SER A N 1
ATOM 666 C CA . SER A 1 84 ? -2.998 -3.646 -3.255 1.00 93.31 84 SER A CA 1
ATOM 667 C C . SER A 1 84 ? -2.740 -3.213 -1.819 1.00 93.31 84 SER A C 1
ATOM 669 O O . SER A 1 84 ? -3.481 -3.597 -0.916 1.00 93.31 84 SER A O 1
ATOM 671 N N . TYR A 1 85 ? -1.723 -2.376 -1.606 1.00 97.25 85 TYR A N 1
ATOM 672 C CA . TYR A 1 85 ? -1.394 -1.848 -0.294 1.00 97.25 85 TYR A CA 1
ATOM 673 C C . TYR A 1 85 ? -2.473 -0.898 0.222 1.00 97.25 85 TYR A C 1
ATOM 675 O O . TYR A 1 85 ? -2.881 -1.028 1.367 1.00 97.25 85 TYR A O 1
ATOM 683 N N . PHE A 1 86 ? -3.023 -0.006 -0.605 1.00 95.12 86 PHE A N 1
ATOM 684 C CA . PHE A 1 86 ? -4.146 0.833 -0.168 1.00 95.12 86 PHE A CA 1
ATOM 685 C C . PHE A 1 86 ? -5.410 0.029 0.128 1.00 95.12 86 PHE A C 1
ATOM 687 O O . PHE A 1 86 ? -6.088 0.333 1.104 1.00 95.12 86 PHE A O 1
ATOM 694 N N . ALA A 1 87 ? -5.704 -1.013 -0.652 1.00 94.06 87 ALA A N 1
ATOM 695 C CA . ALA A 1 87 ? -6.816 -1.912 -0.350 1.00 94.06 87 ALA A CA 1
ATOM 696 C C . ALA A 1 87 ? -6.603 -2.653 0.984 1.00 94.06 87 ALA A C 1
ATOM 698 O O . ALA A 1 87 ? -7.530 -2.786 1.780 1.00 94.06 87 ALA A O 1
ATOM 699 N N . TYR A 1 88 ? -5.367 -3.084 1.253 1.00 97.56 88 TYR A N 1
ATOM 700 C CA . TYR A 1 88 ? -4.969 -3.656 2.536 1.00 97.56 88 TYR A CA 1
ATOM 701 C C . TYR A 1 88 ? -5.142 -2.665 3.691 1.00 97.56 88 TYR A C 1
ATOM 703 O O . TYR A 1 88 ? -5.796 -3.012 4.670 1.00 97.56 88 TYR A O 1
ATOM 711 N N . ILE A 1 89 ? -4.617 -1.442 3.562 1.00 97.31 89 ILE A N 1
ATOM 712 C CA . ILE A 1 89 ? -4.739 -0.377 4.568 1.00 97.31 89 ILE A CA 1
ATOM 713 C C . ILE A 1 89 ? -6.201 -0.074 4.864 1.00 97.31 89 ILE A C 1
ATOM 715 O O . ILE A 1 89 ? -6.601 -0.035 6.021 1.00 97.31 89 ILE A O 1
ATOM 719 N N . GLU A 1 90 ? -7.013 0.093 3.826 1.00 95.94 90 GLU A N 1
ATOM 720 C CA . GLU A 1 90 ? -8.434 0.373 3.978 1.00 95.94 90 GLU A CA 1
ATOM 721 C C . GLU A 1 90 ? -9.152 -0.747 4.739 1.00 95.94 90 GLU A C 1
ATOM 723 O O . GLU A 1 90 ? -9.908 -0.476 5.672 1.00 95.94 90 GLU A O 1
ATOM 728 N N . HIS A 1 91 ? -8.859 -2.003 4.393 1.00 96.38 91 HIS A N 1
ATOM 729 C CA . HIS A 1 91 ? -9.423 -3.170 5.065 1.00 96.38 91 HIS A CA 1
ATOM 730 C C . HIS A 1 91 ? -9.013 -3.243 6.540 1.00 96.38 91 HIS A C 1
ATOM 732 O O . HIS A 1 91 ? -9.876 -3.359 7.409 1.00 96.38 91 HIS A O 1
ATOM 738 N N . VAL A 1 92 ? -7.718 -3.127 6.858 1.00 96.94 92 VAL A N 1
ATOM 739 C CA . VAL A 1 92 ? -7.263 -3.187 8.260 1.00 96.94 92 VAL A CA 1
ATOM 740 C C . VAL A 1 92 ? -7.756 -1.998 9.076 1.00 96.94 92 VAL A C 1
ATOM 742 O O . VAL A 1 92 ? -8.085 -2.176 10.243 1.00 96.94 92 VAL A O 1
ATOM 745 N N . SER A 1 93 ? -7.883 -0.809 8.481 1.00 97.12 93 SER A N 1
ATOM 746 C CA . SER A 1 93 ? -8.476 0.347 9.155 1.00 97.12 93 SER A CA 1
ATOM 747 C C . SER A 1 93 ? -9.940 0.102 9.510 1.00 97.12 93 SER A C 1
ATOM 749 O O . SER A 1 93 ? -10.348 0.396 10.628 1.00 97.12 93 SER A O 1
ATOM 751 N N . VAL A 1 94 ? -10.728 -0.507 8.620 1.00 96.75 94 VAL A N 1
ATOM 752 C CA . VAL A 1 94 ? -12.100 -0.910 8.969 1.00 96.75 94 VAL A CA 1
ATOM 753 C C . VAL A 1 94 ? -12.092 -1.909 10.123 1.00 96.75 94 VAL A C 1
ATOM 755 O O . VAL A 1 94 ? -12.873 -1.752 11.052 1.00 96.75 94 VAL A O 1
ATOM 758 N N . LEU A 1 95 ? -11.209 -2.909 10.117 1.00 95.88 95 LEU A N 1
ATOM 759 C CA . LEU A 1 95 ? -11.161 -3.876 11.216 1.00 95.88 95 LEU A CA 1
ATOM 760 C C . LEU A 1 95 ? -10.799 -3.219 12.555 1.00 95.88 95 LEU A C 1
ATOM 762 O O . LEU A 1 95 ? -11.440 -3.486 13.574 1.00 95.88 95 LEU A O 1
ATOM 766 N N . LEU A 1 96 ? -9.797 -2.342 12.541 1.00 95.56 96 LEU A N 1
ATOM 767 C CA . LEU A 1 96 ? -9.302 -1.638 13.721 1.00 95.56 96 LEU A CA 1
ATOM 768 C C . LEU A 1 96 ? -10.282 -0.583 14.244 1.00 95.56 96 LEU A C 1
ATOM 770 O O . LEU A 1 96 ? -10.309 -0.332 15.446 1.00 95.56 96 LEU A O 1
ATOM 774 N N . ALA A 1 97 ? -11.145 -0.031 13.387 1.00 95.31 97 ALA A N 1
ATOM 775 C CA . ALA A 1 97 ? -12.201 0.895 13.792 1.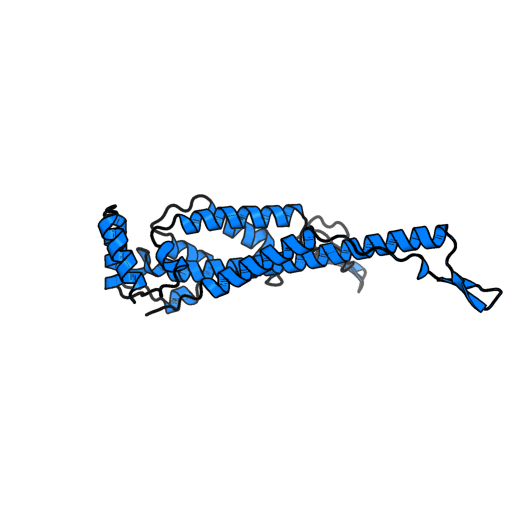00 95.31 97 ALA A CA 1
ATOM 776 C C . ALA A 1 97 ? -13.148 0.304 14.849 1.00 95.31 97 ALA A C 1
ATOM 778 O O . ALA A 1 97 ? -13.695 1.053 15.649 1.00 95.31 97 ALA A O 1
ATOM 779 N N . ALA A 1 98 ? -13.312 -1.022 14.921 1.00 93.56 98 ALA A N 1
ATOM 780 C CA . ALA A 1 98 ? -14.105 -1.661 15.978 1.00 93.56 98 ALA A CA 1
ATOM 781 C C . ALA A 1 98 ? -13.509 -1.484 17.390 1.00 93.56 98 ALA A C 1
ATOM 783 O O . ALA A 1 98 ? -14.176 -1.764 18.384 1.00 93.56 98 ALA A O 1
ATOM 784 N N . TYR A 1 99 ? -12.269 -1.009 17.491 1.00 92.31 99 TYR A N 1
ATOM 785 C CA . TYR A 1 99 ? -11.565 -0.790 18.751 1.00 92.31 99 TYR A CA 1
ATOM 786 C C . TYR A 1 99 ? -11.311 0.692 19.044 1.00 92.31 99 TYR A C 1
ATOM 788 O O . TYR A 1 99 ? -10.532 0.999 19.944 1.00 92.31 99 TYR A O 1
ATOM 796 N N . SER A 1 100 ? -11.962 1.609 18.321 1.00 93.00 100 SER A N 1
ATOM 797 C CA . SER A 1 100 ? -11.807 3.049 18.527 1.00 93.00 100 SER A CA 1
ATOM 798 C C . SER A 1 100 ? -13.000 3.696 19.225 1.00 93.00 100 SER A C 1
ATOM 800 O O . SER A 1 100 ? -14.130 3.200 19.210 1.00 93.00 100 SER A O 1
ATOM 802 N N . SER A 1 101 ? -12.744 4.835 19.863 1.00 91.44 101 SER A N 1
ATOM 803 C CA . SER A 1 101 ? -13.740 5.651 20.559 1.00 91.44 101 SER A CA 1
ATOM 804 C C . SER A 1 101 ? -14.852 6.126 19.632 1.00 91.44 101 SER A C 1
ATOM 806 O O . SER A 1 101 ? -16.013 6.107 20.043 1.00 91.44 101 SER A O 1
ATOM 808 N N . ALA A 1 102 ? -14.530 6.436 18.376 1.00 89.25 102 ALA A N 1
ATOM 809 C CA . ALA A 1 102 ? -15.502 6.811 17.353 1.00 89.25 102 ALA A CA 1
ATOM 810 C C . ALA A 1 102 ? -16.579 5.727 17.147 1.00 89.25 102 ALA A C 1
ATOM 812 O O . ALA A 1 102 ? -17.762 6.043 17.044 1.00 89.25 102 ALA A O 1
ATOM 813 N N . ALA A 1 103 ? -16.214 4.439 17.192 1.00 90.75 103 ALA A N 1
ATOM 814 C CA . ALA A 1 103 ? -17.181 3.343 17.066 1.00 90.75 103 ALA A CA 1
ATOM 815 C C . ALA A 1 103 ? -18.137 3.201 18.267 1.00 90.75 103 ALA A C 1
ATOM 817 O O . ALA A 1 103 ? -19.102 2.434 18.206 1.00 90.75 103 ALA A O 1
ATOM 818 N N . SER A 1 104 ? -17.890 3.923 19.365 1.00 88.38 104 SER A N 1
ATOM 819 C CA . SER A 1 104 ? -18.751 3.930 20.553 1.00 88.38 104 SER A CA 1
ATOM 820 C C . SER A 1 104 ? -19.799 5.050 20.560 1.00 88.38 104 SER A C 1
ATOM 822 O O . SER A 1 104 ? -20.666 5.053 21.440 1.00 88.38 104 SER A O 1
ATOM 824 N N . GLU A 1 105 ? -19.739 5.976 19.598 1.00 88.44 105 GLU A N 1
ATOM 825 C CA . GLU A 1 105 ? -20.619 7.143 19.517 1.00 88.44 105 GLU A CA 1
ATOM 826 C C . GLU A 1 105 ? -22.050 6.775 19.099 1.00 88.44 105 GLU A C 1
ATOM 828 O O . GLU A 1 105 ? -22.291 5.838 18.332 1.00 88.44 105 GLU A O 1
ATOM 833 N N . ASP A 1 106 ? -23.034 7.536 19.594 1.00 79.06 106 ASP A N 1
ATOM 834 C CA . ASP A 1 106 ? -24.452 7.196 19.440 1.00 79.06 106 ASP A CA 1
ATOM 835 C C . ASP A 1 106 ? -24.970 7.251 17.986 1.00 79.06 106 ASP A C 1
ATOM 837 O O . ASP A 1 106 ? -26.039 6.704 17.710 1.00 79.06 106 ASP A O 1
ATOM 841 N N . GLY A 1 107 ? -24.195 7.818 17.056 1.00 83.94 107 GLY A N 1
ATOM 842 C CA . GLY A 1 107 ? -24.497 7.893 15.621 1.00 83.94 107 GLY A CA 1
ATOM 843 C C . GLY A 1 107 ? -23.598 7.047 14.715 1.00 83.94 107 GLY A C 1
ATOM 844 O O . GLY A 1 107 ? -23.767 7.097 13.503 1.00 83.94 107 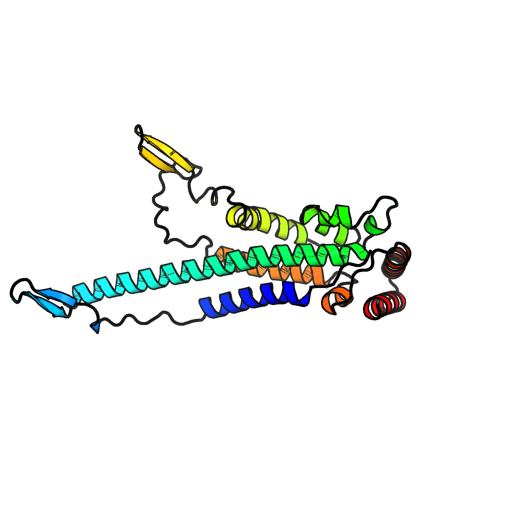GLY A O 1
ATOM 845 N N . PHE A 1 108 ? -22.649 6.278 15.255 1.00 90.38 108 PHE A N 1
ATOM 846 C CA . PHE A 1 108 ? -21.710 5.538 14.415 1.00 90.38 108 PHE A CA 1
ATOM 847 C C . PHE A 1 108 ? -22.394 4.388 13.660 1.00 90.38 108 PHE A C 1
ATOM 849 O O . PHE A 1 108 ? -22.972 3.478 14.265 1.00 90.38 108 PHE A O 1
ATOM 856 N N . ALA A 1 109 ? -22.264 4.386 12.332 1.00 91.50 109 ALA A N 1
ATOM 857 C CA . ALA A 1 109 ? -22.748 3.321 11.465 1.00 91.50 109 ALA A CA 1
ATOM 858 C C . ALA A 1 109 ? -21.608 2.733 10.622 1.00 91.50 109 ALA A C 1
ATOM 860 O O . ALA A 1 109 ? -21.008 3.401 9.783 1.00 91.50 109 ALA A O 1
ATOM 861 N N . VAL A 1 110 ? -21.359 1.428 10.777 1.00 91.31 110 VAL A N 1
ATOM 862 C CA . VAL A 1 110 ? -20.343 0.702 9.988 1.00 91.31 110 VAL A CA 1
ATOM 863 C C . VAL A 1 110 ? -20.615 0.816 8.485 1.00 91.31 110 VAL A C 1
ATOM 865 O O . VAL A 1 110 ? -19.688 0.948 7.697 1.00 91.31 110 VAL A O 1
ATOM 868 N N . SER A 1 111 ? -21.882 0.797 8.069 1.00 92.75 111 SER A N 1
ATOM 869 C CA . SER A 1 111 ? -22.270 0.958 6.664 1.00 92.75 111 SER A CA 1
ATOM 870 C C . SER A 1 111 ? -21.919 2.333 6.090 1.00 92.75 111 SER A C 1
ATOM 872 O O . SER A 1 111 ? -21.657 2.426 4.891 1.00 92.75 111 SER A O 1
ATOM 874 N N . GLU A 1 112 ? -21.896 3.378 6.918 1.00 93.56 112 GLU A N 1
ATOM 875 C CA . GLU A 1 112 ? -21.424 4.708 6.528 1.00 93.56 112 GLU A CA 1
ATOM 876 C C . GLU A 1 112 ? -19.901 4.716 6.454 1.00 93.56 112 GLU A C 1
ATOM 878 O O . GLU A 1 112 ? -19.359 5.058 5.406 1.00 93.56 112 GLU A O 1
ATOM 883 N N . LEU A 1 113 ? -19.219 4.186 7.480 1.00 94.25 113 LEU A N 1
ATOM 884 C CA . LEU A 1 113 ? -17.760 4.042 7.475 1.00 94.25 113 LEU A CA 1
ATOM 885 C C . LEU A 1 113 ? -17.261 3.317 6.219 1.00 94.25 113 LEU A C 1
ATOM 887 O O . LEU A 1 113 ? -16.278 3.736 5.624 1.00 94.25 113 LEU A O 1
ATOM 891 N N . LEU A 1 114 ? -17.928 2.247 5.779 1.00 91.88 114 LEU A N 1
ATOM 892 C CA . LEU A 1 114 ? -17.529 1.492 4.586 1.00 91.88 114 LEU A CA 1
ATOM 893 C C . LEU A 1 114 ? -17.561 2.325 3.293 1.00 91.88 114 LEU A C 1
ATOM 895 O O . LEU A 1 114 ? -16.797 2.026 2.373 1.00 91.88 114 LEU A O 1
ATOM 899 N N . ARG A 1 115 ? -18.396 3.366 3.217 1.00 92.12 115 ARG A N 1
ATOM 900 C CA . ARG A 1 115 ? -18.501 4.267 2.053 1.00 92.12 115 ARG A CA 1
ATOM 901 C C . ARG A 1 115 ? -17.481 5.401 2.076 1.00 92.12 115 ARG A C 1
ATOM 903 O O . ARG A 1 115 ? -17.272 6.040 1.049 1.00 92.12 115 ARG A O 1
ATOM 910 N N . GLU A 1 116 ? -16.850 5.633 3.219 1.00 94.25 116 GLU A N 1
ATOM 911 C CA . GLU A 1 116 ? -15.886 6.709 3.395 1.00 94.25 116 GLU A CA 1
ATOM 912 C C . GLU A 1 116 ? -14.549 6.441 2.695 1.00 94.25 116 GLU A C 1
ATOM 914 O O . GLU A 1 116 ? -14.217 5.319 2.298 1.00 94.25 116 GLU A O 1
ATOM 919 N N . SER A 1 117 ? -13.742 7.493 2.562 1.00 91.19 117 SER A N 1
ATOM 920 C CA . SER A 1 117 ? -12.382 7.371 2.032 1.00 91.19 117 SER A CA 1
ATOM 921 C C . SER A 1 117 ? -11.471 6.547 2.953 1.00 91.19 117 SER A C 1
ATOM 923 O O . SER A 1 117 ? -11.682 6.472 4.166 1.00 91.19 117 SER A O 1
ATOM 925 N N . TRP A 1 118 ? -10.393 5.983 2.392 1.00 93.06 118 TRP A N 1
ATOM 926 C CA . TRP A 1 118 ? -9.360 5.299 3.180 1.00 93.06 118 TRP A CA 1
ATOM 927 C C . TRP A 1 118 ? -8.814 6.188 4.308 1.00 93.06 118 TRP A C 1
ATOM 929 O O . TRP A 1 118 ? -8.527 5.686 5.388 1.00 93.06 118 TRP A O 1
ATOM 939 N N . ALA A 1 119 ? -8.704 7.502 4.080 1.00 93.62 119 ALA A N 1
ATOM 940 C CA . ALA A 1 119 ? -8.149 8.443 5.048 1.00 93.62 119 ALA A CA 1
ATOM 941 C C . ALA A 1 119 ? -9.061 8.601 6.271 1.00 93.62 119 ALA A C 1
ATOM 943 O O . ALA A 1 119 ? -8.572 8.589 7.396 1.00 93.62 119 ALA A O 1
ATOM 944 N N . VAL A 1 120 ? -10.378 8.673 6.054 1.00 95.38 120 VAL A N 1
ATOM 945 C CA . VAL A 1 120 ? -11.374 8.723 7.136 1.00 95.38 120 VAL A CA 1
ATOM 946 C C . VAL A 1 120 ? -11.404 7.400 7.895 1.00 95.38 120 VAL A C 1
ATOM 948 O O . VAL A 1 120 ? -11.361 7.399 9.122 1.00 95.38 120 VAL A O 1
ATOM 951 N N . LYS A 1 121 ? -11.398 6.261 7.187 1.00 96.00 121 LYS A N 1
ATOM 952 C CA . LYS A 1 121 ? -11.301 4.932 7.818 1.00 96.00 121 LYS A CA 1
ATOM 953 C C . LYS A 1 121 ? -10.058 4.824 8.697 1.00 96.00 121 LYS A C 1
ATOM 955 O O . LYS A 1 121 ? -10.138 4.315 9.811 1.00 96.00 121 LYS A O 1
ATOM 960 N N . PHE A 1 122 ? -8.928 5.333 8.211 1.00 95.88 122 PHE A N 1
ATOM 961 C CA . PHE A 1 122 ? -7.672 5.370 8.948 1.00 95.88 122 PHE A CA 1
ATOM 962 C C . PHE A 1 122 ? -7.767 6.260 10.195 1.00 95.88 122 PHE A C 1
ATOM 964 O O . PHE A 1 122 ? -7.363 5.840 11.273 1.00 95.88 122 PHE A O 1
ATOM 971 N N . ASP A 1 123 ? -8.357 7.449 10.087 1.00 94.88 123 ASP A N 1
ATOM 972 C CA . ASP A 1 123 ? -8.559 8.335 11.240 1.00 94.88 123 ASP A CA 1
ATOM 973 C C . ASP A 1 123 ? -9.434 7.707 12.316 1.00 94.88 123 ASP A C 1
ATOM 975 O O . ASP A 1 123 ? -9.098 7.759 13.497 1.00 94.88 123 ASP A O 1
ATOM 979 N N . VAL A 1 124 ? -10.523 7.057 11.909 1.00 95.12 124 VAL A N 1
ATOM 980 C CA . VAL A 1 124 ? -11.404 6.337 12.830 1.00 95.12 124 VAL A CA 1
ATOM 981 C C . VAL A 1 124 ? -10.650 5.200 13.512 1.00 95.12 124 VAL A C 1
ATOM 983 O O . VAL A 1 124 ? -10.762 5.054 14.723 1.00 95.12 124 VAL A O 1
ATOM 986 N N . ALA A 1 125 ? -9.876 4.409 12.767 1.00 94.69 125 ALA A N 1
ATOM 987 C CA . ALA A 1 125 ? -9.118 3.276 13.299 1.00 94.69 125 ALA A CA 1
ATOM 988 C C . ALA A 1 125 ? -8.083 3.678 14.355 1.00 94.69 125 ALA A C 1
ATOM 990 O O . ALA A 1 125 ? -7.841 2.937 15.301 1.00 94.69 125 ALA A O 1
ATOM 991 N N . PHE A 1 126 ? -7.476 4.852 14.189 1.00 92.81 126 PHE A N 1
ATOM 992 C CA . PHE A 1 126 ? -6.334 5.295 14.981 1.00 92.81 126 PHE A CA 1
ATOM 993 C C . PHE A 1 126 ? -6.634 6.508 15.870 1.00 92.81 126 PHE A C 1
ATOM 995 O O . PHE A 1 126 ? -5.708 7.119 16.398 1.00 92.81 126 PHE A O 1
ATOM 1002 N N . ALA A 1 127 ? -7.910 6.839 16.090 1.00 90.88 127 ALA A N 1
ATOM 1003 C CA . ALA A 1 127 ? -8.330 7.994 16.889 1.00 90.88 127 ALA A CA 1
ATOM 1004 C C . ALA A 1 127 ? -7.728 8.014 18.311 1.00 90.88 127 ALA A C 1
ATOM 1006 O O . ALA A 1 127 ? -7.419 9.079 18.841 1.00 90.88 127 ALA A O 1
ATOM 1007 N N . ASP A 1 128 ? -7.531 6.837 18.915 1.00 88.56 128 ASP A N 1
ATOM 1008 C CA . ASP A 1 128 ? -7.038 6.672 20.290 1.00 88.56 128 ASP A CA 1
ATOM 1009 C C . ASP A 1 128 ? -5.568 6.208 20.373 1.00 88.56 128 ASP A C 1
ATOM 1011 O O . ASP A 1 128 ? -5.098 5.833 21.452 1.00 88.56 128 ASP A O 1
ATOM 1015 N N . VAL A 1 129 ? -4.834 6.174 19.253 1.00 87.56 129 VAL A N 1
ATOM 1016 C CA . VAL A 1 129 ? -3.480 5.595 19.178 1.00 87.56 129 VAL A CA 1
ATOM 1017 C C . VAL A 1 129 ? -2.515 6.543 18.469 1.00 87.56 129 VAL A C 1
ATOM 1019 O O . VAL A 1 129 ? -2.823 7.127 17.435 1.00 87.56 129 VAL A O 1
ATOM 1022 N N . SER A 1 130 ? -1.299 6.677 19.005 1.00 87.75 130 SER A N 1
ATOM 1023 C CA . SER A 1 130 ? -0.243 7.438 18.332 1.00 87.75 130 SER A CA 1
ATOM 1024 C C . SER A 1 130 ? 0.326 6.649 17.154 1.00 87.75 130 SER A C 1
ATOM 1026 O O . SER A 1 130 ? 0.881 5.570 17.327 1.00 87.75 130 SER A O 1
ATOM 1028 N N . ILE A 1 131 ? 0.223 7.228 15.963 1.00 86.50 131 ILE A N 1
ATOM 1029 C CA . ILE A 1 131 ? 0.607 6.617 14.678 1.00 86.50 131 ILE A CA 1
ATOM 1030 C C . ILE A 1 131 ? 1.838 7.264 14.030 1.00 86.50 131 ILE A C 1
ATOM 1032 O O . ILE A 1 131 ? 2.188 6.954 12.888 1.00 86.50 131 ILE A O 1
ATOM 1036 N N . GLY A 1 132 ? 2.484 8.204 14.727 1.00 87.88 132 GLY A N 1
ATOM 1037 C CA . GLY A 1 132 ? 3.636 8.944 14.214 1.00 87.88 132 GLY A CA 1
ATOM 1038 C C . GLY A 1 132 ? 3.374 9.564 12.834 1.00 87.88 132 GLY A C 1
ATOM 1039 O O . GLY A 1 132 ? 2.373 10.246 12.624 1.00 87.88 132 GLY A O 1
ATOM 1040 N N . SER A 1 133 ? 4.275 9.320 11.878 1.00 91.06 133 SER A N 1
ATOM 1041 C CA . SER A 1 133 ? 4.167 9.839 10.508 1.00 91.06 133 SER A CA 1
ATOM 1042 C C . SER A 1 133 ? 3.364 8.951 9.552 1.00 91.06 133 SER A C 1
ATOM 1044 O O . SER A 1 133 ? 3.276 9.294 8.375 1.00 91.06 133 SER A O 1
ATOM 1046 N N . ALA A 1 134 ? 2.769 7.839 10.003 1.00 93.38 134 ALA A N 1
ATOM 1047 C CA . ALA A 1 134 ? 2.194 6.829 9.108 1.00 93.38 134 ALA A CA 1
ATOM 1048 C C . ALA A 1 134 ? 1.085 7.383 8.199 1.00 93.38 134 ALA A C 1
ATOM 1050 O O . ALA A 1 134 ? 1.092 7.135 6.995 1.00 93.38 134 ALA A O 1
ATOM 1051 N N . LYS A 1 135 ? 0.174 8.205 8.739 1.00 93.88 135 LYS A N 1
ATOM 1052 C CA . LYS A 1 135 ? -0.865 8.860 7.926 1.00 93.88 135 LYS A CA 1
ATOM 1053 C C . LYS A 1 135 ? -0.272 9.842 6.916 1.00 93.88 135 LYS A C 1
ATOM 1055 O O . LYS A 1 135 ? -0.731 9.902 5.782 1.00 93.88 135 LYS A O 1
ATOM 1060 N N . SER A 1 136 ? 0.747 10.605 7.314 1.00 93.38 136 SER A N 1
ATOM 1061 C CA . SER A 1 136 ? 1.439 11.533 6.410 1.00 93.38 136 SER A CA 1
ATOM 1062 C C . SER A 1 136 ? 2.124 10.777 5.268 1.00 93.38 136 SER A C 1
ATOM 1064 O O . SER A 1 136 ? 1.978 11.143 4.104 1.00 93.38 136 SER A O 1
ATOM 1066 N N . ASP A 1 137 ? 2.780 9.660 5.589 1.00 94.06 137 ASP A N 1
ATOM 1067 C CA . ASP A 1 137 ? 3.416 8.772 4.617 1.00 94.06 137 ASP A CA 1
ATOM 1068 C C . ASP A 1 137 ? 2.394 8.156 3.651 1.00 94.06 137 ASP A C 1
ATOM 1070 O O . ASP A 1 137 ? 2.634 8.139 2.443 1.00 94.06 137 ASP A O 1
ATOM 1074 N N . LEU A 1 138 ? 1.230 7.723 4.151 1.00 94.31 138 LEU A N 1
ATOM 1075 C CA . LEU A 1 138 ? 0.116 7.260 3.318 1.00 94.31 138 LEU A CA 1
ATOM 1076 C C . LEU A 1 138 ? -0.424 8.368 2.415 1.00 94.31 138 LEU A C 1
ATOM 1078 O O . LEU A 1 138 ? -0.589 8.142 1.222 1.00 94.31 138 LEU A O 1
ATOM 1082 N N . SER A 1 139 ? -0.661 9.569 2.939 1.00 91.06 139 SER A N 1
ATOM 1083 C CA . SER A 1 139 ? -1.145 10.704 2.144 1.00 91.06 139 SER A CA 1
ATOM 1084 C C . SER A 1 139 ? -0.159 11.092 1.045 1.00 91.06 139 SER A C 1
ATOM 1086 O O . SER A 1 139 ? -0.568 11.324 -0.091 1.00 91.06 139 SER A O 1
ATOM 1088 N N . LEU A 1 140 ? 1.139 11.110 1.356 1.00 89.19 140 LEU A N 1
ATOM 1089 C CA . LEU A 1 140 ? 2.193 11.403 0.390 1.00 89.19 140 LEU A CA 1
ATOM 1090 C C . LEU A 1 140 ? 2.307 10.303 -0.670 1.00 89.19 140 LEU A C 1
ATOM 1092 O O . LEU A 1 140 ? 2.483 10.594 -1.850 1.00 89.19 140 LEU A O 1
ATOM 1096 N N . MET A 1 141 ? 2.169 9.037 -0.275 1.00 89.31 141 MET A N 1
ATOM 1097 C CA . MET A 1 141 ? 2.131 7.925 -1.223 1.00 89.31 141 MET A CA 1
ATOM 1098 C C . MET A 1 141 ? 0.862 7.962 -2.090 1.00 89.31 141 MET A C 1
ATOM 1100 O O . MET A 1 141 ? 0.909 7.649 -3.281 1.00 89.31 141 MET A O 1
ATOM 1104 N N . ALA A 1 142 ? -0.270 8.385 -1.521 1.00 84.31 142 ALA A N 1
ATOM 1105 C CA . ALA A 1 142 ? -1.527 8.519 -2.240 1.00 84.31 142 ALA A CA 1
ATOM 1106 C C . ALA A 1 142 ? -1.450 9.618 -3.306 1.00 84.31 142 ALA A C 1
ATOM 1108 O O . ALA A 1 142 ? -1.832 9.389 -4.452 1.00 84.31 142 ALA A O 1
ATOM 1109 N N . SER A 1 143 ? -0.934 10.792 -2.937 1.00 78.88 143 SER A N 1
ATOM 1110 C CA . SER A 1 143 ? -0.826 11.940 -3.838 1.00 78.88 143 SER A CA 1
ATOM 1111 C C . SER A 1 143 ? 0.214 11.728 -4.935 1.00 78.88 143 SER A C 1
ATOM 1113 O O . SER A 1 143 ? -0.053 12.060 -6.085 1.00 78.88 143 SER A O 1
ATOM 1115 N N . ARG A 1 144 ? 1.373 11.143 -4.608 1.00 75.75 144 ARG A N 1
ATOM 1116 C CA . ARG A 1 144 ? 2.469 10.943 -5.571 1.00 75.75 144 ARG A CA 1
ATOM 1117 C C . ARG A 1 144 ? 2.282 9.743 -6.493 1.00 75.75 144 ARG A C 1
ATOM 1119 O O . ARG A 1 144 ? 2.821 9.753 -7.597 1.00 75.75 144 ARG A O 1
ATOM 1126 N N . PHE A 1 145 ? 1.579 8.705 -6.036 1.00 80.00 145 PHE A N 1
ATOM 1127 C CA . PHE A 1 145 ? 1.525 7.424 -6.746 1.00 80.00 145 PHE A CA 1
ATOM 1128 C C . PHE A 1 145 ? 0.098 6.913 -6.916 1.00 80.00 145 PHE A C 1
ATOM 1130 O O . PHE A 1 145 ? -0.361 6.805 -8.043 1.00 80.00 145 PHE A O 1
ATOM 1137 N N . ARG A 1 146 ? -0.646 6.633 -5.838 1.00 74.19 146 ARG A N 1
ATOM 1138 C CA . ARG A 1 146 ? -1.975 5.989 -5.943 1.00 74.19 146 ARG A CA 1
ATOM 1139 C C . ARG A 1 146 ? -2.929 6.750 -6.866 1.00 74.19 146 ARG A C 1
ATOM 1141 O O . ARG A 1 146 ? -3.530 6.147 -7.745 1.00 74.19 146 ARG A O 1
ATOM 1148 N N . ASN A 1 147 ? -3.099 8.052 -6.650 1.00 66.75 147 ASN A N 1
ATOM 1149 C CA . ASN A 1 147 ? -4.086 8.837 -7.384 1.00 66.75 147 ASN A CA 1
ATOM 1150 C C . ASN A 1 147 ? -3.671 9.061 -8.850 1.00 66.75 147 ASN A C 1
ATOM 1152 O O . ASN A 1 147 ? -4.506 8.780 -9.712 1.00 66.75 147 ASN A O 1
ATOM 1156 N N . PRO A 1 148 ? -2.414 9.458 -9.154 1.00 59.88 148 PRO A N 1
ATOM 1157 C CA . PRO A 1 148 ? -1.948 9.542 -10.540 1.00 59.88 148 PRO A CA 1
ATOM 1158 C C . PRO A 1 148 ? -1.984 8.194 -11.273 1.00 59.88 148 PRO A C 1
ATOM 1160 O O . PRO A 1 148 ? -2.431 8.117 -12.410 1.00 59.88 148 PRO A O 1
ATOM 1163 N N . LEU A 1 149 ? -1.562 7.107 -10.617 1.00 62.47 149 LEU A N 1
ATOM 1164 C CA . LEU A 1 149 ? -1.420 5.806 -11.276 1.00 62.47 149 LEU A CA 1
ATOM 1165 C C . LEU A 1 149 ? -2.749 5.050 -11.445 1.00 62.47 149 LEU A C 1
ATOM 1167 O O . LEU A 1 149 ? -2.871 4.269 -12.383 1.00 62.47 149 LEU A O 1
ATOM 1171 N N . LEU A 1 150 ? -3.729 5.218 -10.542 1.00 60.75 150 LEU A N 1
ATOM 1172 C CA . LEU A 1 150 ? -4.923 4.349 -10.485 1.00 60.75 150 LEU A CA 1
ATOM 1173 C C . LEU A 1 150 ? -6.240 5.024 -10.864 1.00 60.75 150 LEU A C 1
ATOM 1175 O O . LEU A 1 150 ? -7.217 4.328 -11.131 1.00 60.75 150 LEU A O 1
ATOM 1179 N N . HIS A 1 151 ? -6.307 6.354 -10.858 1.00 53.69 151 HIS A N 1
ATOM 1180 C CA . HIS A 1 151 ? -7.553 7.078 -11.132 1.00 53.69 151 HIS A CA 1
ATOM 1181 C C . HIS A 1 151 ? -7.524 7.862 -12.441 1.00 53.69 151 HIS A C 1
ATOM 1183 O O . HIS A 1 151 ? -8.435 8.645 -12.695 1.00 53.69 151 HIS A O 1
ATOM 1189 N N . GLY A 1 152 ? -6.502 7.647 -13.276 1.00 45.56 152 GLY A N 1
ATOM 1190 C CA . GLY A 1 152 ? -6.383 8.310 -14.575 1.00 45.56 152 GLY A CA 1
ATOM 1191 C C . GLY A 1 152 ? -6.349 9.835 -14.476 1.00 45.56 152 GLY A C 1
ATOM 1192 O O . GLY A 1 152 ? -6.534 10.510 -15.485 1.00 45.56 152 GLY A O 1
ATOM 1193 N N . GLY A 1 153 ? -6.124 10.387 -13.276 1.00 37.38 153 GLY A N 1
ATOM 1194 C CA . GLY A 1 153 ? -5.724 11.774 -13.141 1.00 37.38 153 GLY A CA 1
ATOM 1195 C C . GLY A 1 153 ? -4.414 11.845 -13.882 1.00 37.38 153 GLY A C 1
ATOM 1196 O O . GLY A 1 153 ? -3.496 11.157 -13.443 1.00 37.38 153 GLY A O 1
ATOM 1197 N N . ALA A 1 154 ? -4.444 12.525 -15.036 1.00 36.09 154 ALA A N 1
ATOM 1198 C CA . ALA A 1 154 ? -3.371 12.673 -16.006 1.00 36.09 154 ALA A CA 1
ATOM 1199 C C . ALA A 1 154 ? -2.048 12.265 -15.382 1.00 36.09 154 ALA A C 1
ATOM 1201 O O . ALA A 1 154 ? -1.681 12.855 -14.355 1.00 36.09 154 ALA A O 1
ATOM 1202 N N . GLY A 1 155 ? -1.414 11.233 -15.964 1.00 40.28 155 GLY A N 1
ATOM 1203 C CA . GLY A 1 155 ? -0.065 10.820 -15.598 1.00 40.28 155 GLY A CA 1
ATOM 1204 C C . GLY A 1 155 ? 0.718 12.055 -15.180 1.00 40.28 155 GLY A C 1
ATOM 1205 O O . GLY A 1 155 ? 0.513 13.104 -15.787 1.00 40.28 155 GLY A O 1
ATOM 1206 N N . ARG A 1 156 ? 1.444 11.931 -14.066 1.00 45.22 156 ARG A N 1
ATOM 1207 C CA . ARG A 1 156 ? 2.222 12.941 -13.327 1.00 45.22 156 ARG A CA 1
ATOM 1208 C C . ARG A 1 156 ? 2.433 14.238 -14.108 1.00 45.22 156 ARG A C 1
ATOM 1210 O O . ARG A 1 156 ? 2.682 14.198 -15.288 1.00 45.22 156 ARG A O 1
ATOM 1217 N N . ALA A 1 157 ? 2.559 15.399 -13.477 1.00 39.47 157 ALA A N 1
ATOM 1218 C CA . ALA A 1 157 ? 2.916 16.629 -14.212 1.00 39.47 157 ALA A CA 1
ATOM 1219 C C . ALA A 1 157 ? 4.184 16.518 -15.130 1.00 39.47 157 ALA A C 1
ATOM 1221 O O . ALA A 1 157 ? 4.366 17.321 -16.044 1.00 39.47 157 ALA A O 1
ATOM 1222 N N . ALA A 1 158 ? 5.019 15.484 -14.933 1.00 43.75 158 ALA A N 1
ATOM 1223 C CA . ALA A 1 158 ? 6.090 15.038 -15.831 1.00 43.75 158 ALA A CA 1
ATOM 1224 C C . ALA A 1 158 ? 5.661 14.247 -17.103 1.00 43.75 158 ALA A C 1
ATOM 1226 O O . ALA A 1 158 ? 6.426 14.212 -18.061 1.00 43.75 158 ALA A O 1
ATOM 1227 N N . ASP A 1 159 ? 4.472 13.644 -17.144 1.00 47.28 159 ASP A N 1
ATOM 1228 C CA . ASP A 1 159 ? 3.949 12.753 -18.194 1.00 47.28 159 ASP A CA 1
ATOM 1229 C C . ASP A 1 159 ? 3.177 13.506 -19.310 1.00 47.28 159 ASP A C 1
ATOM 1231 O O . ASP A 1 159 ? 2.744 12.896 -20.287 1.00 47.28 159 ASP A O 1
ATOM 1235 N N . GLY A 1 160 ? 3.058 14.836 -19.214 1.00 47.38 160 GLY A N 1
ATOM 1236 C CA . GLY A 1 160 ? 2.686 15.715 -20.328 1.00 47.38 160 GLY A CA 1
ATOM 1237 C C . GLY A 1 160 ? 1.216 16.170 -20.389 1.00 47.38 160 GLY A C 1
ATOM 1238 O O . GLY A 1 160 ? 0.278 15.387 -20.266 1.00 47.38 160 GLY A O 1
ATOM 1239 N N . MET A 1 161 ? 1.005 17.463 -20.640 1.00 52.56 161 MET A N 1
ATOM 1240 C CA . MET A 1 161 ? -0.260 18.078 -21.056 1.00 52.56 161 MET A CA 1
ATOM 1241 C C . MET A 1 161 ? -0.347 18.112 -22.584 1.00 52.56 161 MET A C 1
ATOM 1243 O O . MET A 1 161 ? 0.625 18.485 -23.232 1.00 52.56 161 MET A O 1
ATOM 1247 N N . TYR A 1 162 ? -1.503 17.793 -23.171 1.00 52.91 162 TYR A N 1
ATOM 1248 C CA . TYR A 1 162 ? -1.732 18.002 -24.606 1.00 52.91 162 TYR A CA 1
ATOM 1249 C C . TYR A 1 162 ? -1.873 19.503 -24.911 1.00 52.91 162 TYR A C 1
ATOM 1251 O O . TYR A 1 162 ? -2.763 20.166 -24.379 1.00 52.91 162 TYR A O 1
ATOM 1259 N N . VAL A 1 163 ? -1.009 20.028 -25.775 1.00 53.78 163 VAL A N 1
ATOM 1260 C CA . VAL A 1 163 ? -0.955 21.426 -26.216 1.00 53.78 163 VAL A CA 1
ATOM 1261 C C . VAL A 1 163 ? -1.010 21.464 -27.740 1.00 53.78 163 VAL A C 1
ATOM 1263 O O . VAL A 1 163 ? -0.199 20.835 -28.413 1.00 53.78 163 VAL A O 1
ATOM 1266 N N . GLU A 1 164 ? -1.960 22.203 -28.306 1.00 52.72 164 GLU A N 1
ATOM 1267 C CA . GLU A 1 164 ? -2.016 22.440 -29.750 1.00 52.72 164 GLU A CA 1
ATOM 1268 C C . GLU A 1 164 ? -0.913 23.431 -30.154 1.00 52.72 164 GLU A C 1
ATOM 1270 O O . GLU A 1 164 ? -0.877 24.566 -29.679 1.00 52.72 164 GLU A O 1
ATOM 1275 N N . VAL A 1 165 ? 0.023 22.984 -30.995 1.00 53.06 165 VAL A N 1
ATOM 1276 C CA . VAL A 1 165 ? 1.204 23.760 -31.419 1.00 53.06 165 VAL A CA 1
ATOM 1277 C C . VAL A 1 165 ? 1.063 24.323 -32.834 1.00 53.06 165 VAL A C 1
ATOM 1279 O O . VAL A 1 165 ? 1.690 25.328 -33.161 1.00 53.06 165 VAL A O 1
ATOM 1282 N N . LEU A 1 166 ? 0.215 23.707 -33.659 1.00 44.41 166 LEU A N 1
ATOM 1283 C CA . LEU A 1 166 ? -0.284 24.207 -34.945 1.00 44.41 166 LEU A CA 1
ATOM 1284 C C . LEU A 1 166 ? -1.740 23.732 -35.099 1.00 44.41 166 LEU A C 1
ATOM 1286 O O . LEU A 1 166 ? -2.104 22.776 -34.417 1.00 44.41 166 LEU A O 1
ATOM 1290 N N . PRO A 1 167 ? -2.551 24.328 -35.995 1.00 59.03 167 PRO A N 1
ATOM 1291 C CA . PRO A 1 167 ? -3.893 23.821 -36.277 1.00 59.03 167 PRO A CA 1
ATOM 1292 C C . PRO A 1 167 ? -3.863 22.316 -36.565 1.00 59.03 167 PRO A C 1
ATOM 1294 O O . PRO A 1 167 ? -3.114 21.878 -37.440 1.00 59.03 167 PRO A O 1
ATOM 1297 N N . ASP A 1 168 ? -4.631 21.548 -35.793 1.00 51.59 168 ASP A N 1
ATOM 1298 C CA . ASP A 1 168 ? -4.718 20.078 -35.852 1.00 51.59 168 ASP A CA 1
ATOM 1299 C C . ASP A 1 168 ? -3.424 19.318 -35.473 1.00 51.59 168 ASP A C 1
ATOM 1301 O O . ASP A 1 168 ? -3.350 18.094 -35.613 1.00 51.59 168 ASP A O 1
ATOM 1305 N N . VAL A 1 169 ? -2.401 20.007 -34.955 1.00 43.75 169 VAL A N 1
ATOM 1306 C CA . VAL A 1 169 ? -1.150 19.405 -34.468 1.00 43.75 169 VAL A CA 1
ATOM 1307 C C . VAL A 1 169 ? -1.051 19.599 -32.964 1.00 43.75 169 VAL A C 1
ATOM 1309 O O . VAL A 1 169 ? -0.776 20.691 -32.466 1.00 43.75 169 VAL A O 1
ATOM 1312 N N . VAL A 1 170 ? -1.221 18.503 -32.235 1.00 47.91 170 VAL A N 1
ATOM 1313 C CA . VAL A 1 170 ? -1.126 18.474 -30.777 1.00 47.91 170 VAL A CA 1
ATOM 1314 C C . VAL A 1 170 ? 0.212 17.857 -30.367 1.00 47.91 170 VAL A C 1
ATOM 1316 O O . VAL A 1 170 ? 0.577 16.784 -30.840 1.00 47.91 170 VAL A O 1
ATOM 1319 N N . ALA A 1 171 ? 0.942 18.536 -29.488 1.00 52.22 171 ALA A N 1
ATOM 1320 C CA . ALA A 1 171 ? 2.153 18.056 -28.832 1.00 52.22 171 ALA A CA 1
ATOM 1321 C C . ALA A 1 171 ? 1.891 17.837 -27.336 1.00 52.22 171 ALA A C 1
ATOM 1323 O O . ALA A 1 171 ? 0.927 18.362 -26.787 1.00 52.22 171 ALA A O 1
ATOM 1324 N N . LEU A 1 172 ? 2.748 17.077 -26.661 1.00 50.66 172 LEU A N 1
ATOM 1325 C CA . LEU A 1 172 ? 2.726 16.968 -25.205 1.00 50.66 172 LEU A CA 1
ATOM 1326 C C . LEU A 1 172 ? 3.794 17.881 -24.604 1.00 50.66 172 LEU A C 1
ATOM 1328 O O . LEU A 1 172 ? 4.926 17.925 -25.089 1.00 50.66 172 LEU A O 1
ATOM 1332 N N . ALA A 1 173 ? 3.433 18.613 -23.556 1.00 52.94 173 ALA A N 1
ATOM 1333 C CA . ALA A 1 173 ? 4.311 19.545 -22.860 1.00 52.94 173 ALA A CA 1
ATOM 1334 C C . ALA A 1 173 ? 4.374 19.226 -21.366 1.00 52.94 173 ALA A C 1
ATOM 1336 O O . ALA A 1 173 ? 3.364 18.871 -20.762 1.00 52.94 173 ALA A O 1
ATOM 1337 N N . THR A 1 174 ? 5.544 19.363 -20.754 1.00 54.19 174 THR A N 1
ATOM 1338 C CA . THR A 1 174 ? 5.692 19.328 -19.291 1.00 54.19 174 THR A CA 1
ATOM 1339 C C . THR A 1 174 ? 4.983 20.516 -18.631 1.00 54.19 174 THR A C 1
ATOM 1341 O O . THR A 1 174 ? 4.574 21.465 -19.299 1.00 54.19 174 THR A O 1
ATOM 1344 N N . GLU A 1 175 ? 4.851 20.487 -17.301 1.00 50.06 175 GLU A N 1
ATOM 1345 C CA . GLU A 1 175 ? 4.236 21.571 -16.508 1.00 50.06 175 GLU A CA 1
ATOM 1346 C C . GLU A 1 175 ? 4.870 22.958 -16.745 1.00 50.06 175 GLU A C 1
ATOM 1348 O O . GLU A 1 175 ? 4.195 23.978 -16.640 1.00 50.06 175 GLU A O 1
ATOM 1353 N N . ASP A 1 176 ? 6.151 23.008 -17.114 1.00 54.91 176 ASP A N 1
ATOM 1354 C CA . ASP A 1 176 ? 6.876 24.242 -17.441 1.00 54.91 176 ASP A CA 1
ATOM 1355 C C . ASP A 1 176 ? 6.735 24.685 -18.915 1.00 54.91 176 ASP A C 1
ATOM 1357 O O . ASP A 1 176 ? 7.349 25.670 -19.326 1.00 54.91 176 ASP A O 1
ATOM 1361 N N . GLY A 1 177 ? 5.920 23.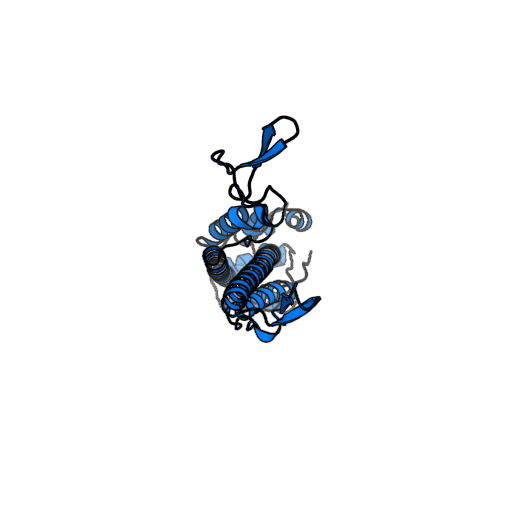987 -19.712 1.00 50.91 177 GLY A N 1
ATOM 1362 C CA . GLY A 1 177 ? 5.667 24.299 -21.120 1.00 50.91 177 GLY A CA 1
ATOM 1363 C C . GLY A 1 177 ? 6.751 23.815 -22.085 1.00 50.91 177 GLY A C 1
ATOM 1364 O O . GLY A 1 177 ? 6.679 24.125 -23.276 1.00 50.91 177 GLY A O 1
ATOM 1365 N N . SER A 1 178 ? 7.739 23.051 -21.611 1.00 49.50 178 SER A N 1
ATOM 1366 C CA . SER A 1 178 ? 8.749 22.456 -22.486 1.00 49.50 178 SER A CA 1
ATOM 1367 C C . SER A 1 178 ? 8.136 21.311 -23.307 1.00 49.50 178 SER A C 1
ATOM 1369 O O . SER A 1 178 ? 7.467 20.441 -22.741 1.00 49.50 178 SER A O 1
ATOM 1371 N N . PRO A 1 179 ? 8.347 21.262 -24.636 1.00 46.06 179 PRO A N 1
ATOM 1372 C CA . PRO A 1 179 ? 7.953 20.108 -25.439 1.00 46.06 179 PRO A CA 1
ATOM 1373 C C . PRO A 1 179 ? 8.632 18.845 -24.901 1.00 46.06 179 PRO A C 1
ATOM 1375 O O . PRO A 1 179 ? 9.845 18.850 -24.687 1.00 46.06 179 PRO A O 1
ATOM 1378 N N . THR A 1 180 ? 7.872 17.770 -24.692 1.00 43.44 180 THR A N 1
ATOM 1379 C CA . THR A 1 180 ? 8.413 16.487 -24.228 1.00 43.44 180 THR A CA 1
ATOM 1380 C C . THR A 1 180 ? 8.188 15.396 -25.269 1.00 43.44 180 THR A C 1
ATOM 1382 O O . THR A 1 180 ? 7.090 15.208 -25.787 1.00 43.44 180 THR A O 1
ATOM 1385 N N . ASP A 1 181 ? 9.251 14.664 -25.584 1.00 41.16 181 ASP A N 1
ATOM 1386 C CA . ASP A 1 181 ? 9.265 13.496 -26.468 1.00 41.16 181 ASP A CA 1
ATOM 1387 C C . ASP A 1 181 ? 8.929 12.192 -25.719 1.00 41.16 181 ASP A C 1
ATOM 1389 O O . ASP A 1 181 ? 9.009 11.098 -26.279 1.00 41.16 181 ASP A O 1
ATOM 1393 N N . GLN A 1 182 ? 8.519 12.291 -24.448 1.00 40.28 182 GLN A N 1
ATOM 1394 C CA . GLN A 1 182 ? 8.318 11.154 -23.543 1.00 40.28 182 GLN A CA 1
ATOM 1395 C C . GLN A 1 182 ? 7.127 10.244 -23.887 1.00 40.28 182 GLN A C 1
ATOM 1397 O O . GLN A 1 182 ? 6.872 9.285 -23.165 1.00 40.28 182 GLN A O 1
ATOM 1402 N N . PHE A 1 183 ? 6.466 10.455 -25.028 1.00 42.06 183 PHE A N 1
ATOM 1403 C CA . PHE A 1 183 ? 5.495 9.521 -25.605 1.00 42.06 183 PHE A CA 1
ATOM 1404 C C . PHE A 1 183 ? 6.114 8.477 -26.550 1.00 42.06 183 PHE A C 1
ATOM 1406 O O . PHE A 1 183 ? 5.477 8.016 -27.496 1.00 42.06 183 PHE A O 1
ATOM 1413 N N . MET A 1 184 ? 7.329 8.013 -26.270 1.00 36.22 184 MET A N 1
ATOM 1414 C CA . MET A 1 184 ? 7.604 6.600 -26.524 1.00 36.22 184 MET A CA 1
ATOM 1415 C C . MET A 1 184 ? 7.060 5.856 -25.304 1.00 36.22 184 MET A C 1
ATOM 1417 O O . MET A 1 184 ? 7.497 6.134 -24.192 1.00 36.22 184 MET A O 1
ATOM 1421 N N . LEU A 1 185 ? 6.121 4.928 -25.507 1.00 45.75 185 LEU A N 1
ATOM 1422 C CA . LEU A 1 185 ? 5.493 3.987 -24.551 1.00 45.75 185 LEU A CA 1
ATOM 1423 C C . LEU A 1 185 ? 6.486 3.116 -23.725 1.00 45.75 185 LEU A C 1
ATOM 1425 O O . LEU A 1 185 ? 6.179 1.990 -23.351 1.00 45.75 185 LEU A O 1
ATOM 1429 N N . TRP A 1 186 ? 7.727 3.565 -23.567 1.00 42.91 186 TRP A N 1
ATOM 1430 C CA . TRP A 1 186 ? 8.923 2.780 -23.299 1.00 42.91 186 TRP A CA 1
ATOM 1431 C C . TRP A 1 186 ? 9.582 3.166 -21.973 1.00 42.91 186 TRP A C 1
ATOM 1433 O O . TRP A 1 186 ? 10.318 2.354 -21.427 1.00 42.91 186 TRP A O 1
ATOM 1443 N N . LYS A 1 187 ? 9.320 4.364 -21.425 1.00 50.19 187 LYS A N 1
ATOM 1444 C CA . LYS A 1 187 ? 9.848 4.734 -20.105 1.00 50.19 187 LYS A CA 1
ATOM 1445 C C . LYS A 1 187 ? 8.947 4.200 -18.983 1.00 50.19 187 LYS A C 1
ATOM 1447 O O . LYS A 1 187 ? 7.725 4.312 -19.075 1.00 50.19 187 LYS A O 1
ATOM 1452 N N . PRO A 1 188 ? 9.527 3.639 -17.909 1.00 60.12 188 PRO A N 1
ATOM 1453 C CA . PRO A 1 188 ? 8.763 3.130 -16.777 1.00 60.12 188 PRO A CA 1
ATOM 1454 C C . PRO A 1 188 ? 8.006 4.254 -16.056 1.00 60.12 188 PRO A C 1
ATOM 1456 O O . PRO A 1 188 ? 8.551 5.332 -15.831 1.00 60.12 188 PRO A O 1
ATOM 1459 N N . SER A 1 189 ? 6.775 3.975 -15.614 1.00 65.88 189 SER A N 1
ATOM 1460 C CA . SER A 1 189 ? 5.937 4.923 -14.853 1.00 65.88 189 SER A CA 1
ATOM 1461 C C . SER A 1 189 ? 6.478 5.251 -13.454 1.00 65.88 189 SER A C 1
ATOM 1463 O O . SER A 1 189 ? 5.993 6.172 -12.795 1.00 65.88 189 SER A O 1
ATOM 1465 N N . LEU A 1 190 ? 7.468 4.486 -12.987 1.00 72.88 190 LEU A N 1
ATOM 1466 C CA . LEU A 1 190 ? 8.132 4.644 -11.699 1.00 72.88 190 LEU A CA 1
ATOM 1467 C C . LEU A 1 190 ? 9.637 4.458 -11.857 1.00 72.88 190 LEU A C 1
ATOM 1469 O O . LEU A 1 190 ? 10.087 3.509 -12.501 1.00 72.88 190 LEU A O 1
ATOM 1473 N N . THR A 1 191 ? 10.421 5.328 -11.220 1.00 80.88 191 THR A N 1
ATOM 1474 C CA . THR A 1 191 ? 11.877 5.155 -11.148 1.00 80.88 191 THR A CA 1
ATOM 1475 C C . THR A 1 191 ? 12.262 4.145 -10.063 1.00 80.88 191 THR A C 1
ATOM 1477 O O . THR A 1 191 ? 11.496 3.866 -9.138 1.00 80.88 191 THR A O 1
ATOM 1480 N N . ALA A 1 192 ? 13.485 3.609 -10.134 1.00 82.62 192 ALA A N 1
ATOM 1481 C CA . ALA A 1 192 ? 14.009 2.712 -9.101 1.00 82.62 192 ALA A CA 1
ATOM 1482 C C . ALA A 1 192 ? 14.027 3.366 -7.704 1.00 82.62 192 ALA A C 1
ATOM 1484 O O . ALA A 1 192 ? 13.642 2.729 -6.725 1.00 82.62 192 ALA A O 1
ATOM 1485 N N . GLU A 1 193 ? 14.398 4.649 -7.623 1.00 86.12 193 GLU A N 1
ATOM 1486 C CA . GLU A 1 193 ? 14.402 5.415 -6.370 1.00 86.12 193 GLU A CA 1
ATOM 1487 C C . GLU A 1 193 ? 12.989 5.554 -5.787 1.00 86.12 193 GLU A C 1
ATOM 1489 O O . GLU A 1 193 ? 12.786 5.415 -4.581 1.00 86.12 193 GLU A O 1
ATOM 1494 N N . GLU A 1 194 ? 11.986 5.772 -6.638 1.00 85.94 194 GLU A N 1
ATOM 1495 C CA . GLU A 1 194 ? 10.591 5.850 -6.208 1.00 85.94 194 GLU A CA 1
ATOM 1496 C C . GLU A 1 194 ? 10.066 4.510 -5.700 1.00 85.94 194 GLU A C 1
ATOM 1498 O O . GLU A 1 194 ? 9.334 4.473 -4.711 1.00 85.94 194 GLU A O 1
ATOM 1503 N N . ILE A 1 195 ? 10.469 3.404 -6.326 1.00 89.94 195 ILE A N 1
ATOM 1504 C CA . ILE A 1 195 ? 10.122 2.056 -5.866 1.00 89.94 195 ILE A CA 1
ATOM 1505 C C . ILE A 1 195 ? 10.747 1.780 -4.495 1.00 89.94 195 ILE A C 1
ATOM 1507 O O . ILE A 1 195 ? 10.056 1.307 -3.591 1.00 89.94 195 ILE A O 1
ATOM 1511 N N . ASP A 1 196 ? 12.025 2.112 -4.307 1.00 93.75 196 ASP A N 1
ATOM 1512 C CA . ASP A 1 196 ? 12.700 1.971 -3.011 1.00 93.75 196 ASP A CA 1
ATOM 1513 C C . ASP A 1 196 ? 12.047 2.853 -1.939 1.00 93.75 196 ASP A C 1
ATOM 1515 O O . ASP A 1 196 ? 11.837 2.422 -0.798 1.00 93.75 196 ASP A O 1
ATOM 1519 N N . TRP A 1 197 ? 11.629 4.061 -2.319 1.00 94.19 197 TRP A N 1
ATOM 1520 C CA . TRP A 1 197 ? 10.864 4.951 -1.456 1.00 94.19 197 TRP A CA 1
ATOM 1521 C C . TRP A 1 197 ? 9.516 4.338 -1.052 1.00 94.19 197 TRP A C 1
ATOM 1523 O O . TRP A 1 197 ? 9.192 4.334 0.137 1.00 94.19 197 TRP A O 1
ATOM 1533 N N . ILE A 1 198 ? 8.751 3.775 -1.997 1.00 94.06 198 ILE A N 1
ATOM 1534 C CA . ILE A 1 198 ? 7.464 3.105 -1.732 1.00 94.06 198 ILE A CA 1
ATOM 1535 C C . ILE A 1 198 ? 7.665 1.950 -0.746 1.00 94.06 198 ILE A C 1
ATOM 1537 O O . ILE A 1 198 ? 6.978 1.887 0.275 1.00 94.06 198 ILE A O 1
ATOM 1541 N N . LEU A 1 199 ? 8.639 1.071 -1.001 1.00 96.56 199 LEU A N 1
ATOM 1542 C CA . LEU A 1 199 ? 8.940 -0.074 -0.134 1.00 96.56 199 LEU A CA 1
ATOM 1543 C C . LEU A 1 199 ? 9.332 0.370 1.284 1.00 96.56 199 LEU A C 1
ATOM 1545 O O . LEU A 1 199 ? 8.862 -0.200 2.270 1.00 96.56 199 LEU A O 1
ATOM 1549 N N . SER A 1 200 ? 10.141 1.425 1.402 1.00 95.81 200 SER A N 1
ATOM 1550 C CA . SER A 1 200 ? 10.515 2.015 2.692 1.00 95.81 200 SER A CA 1
ATOM 1551 C C . SER A 1 200 ? 9.313 2.589 3.455 1.00 95.81 200 SER A C 1
ATOM 1553 O O . SER A 1 200 ? 9.248 2.492 4.684 1.00 95.81 200 SER A O 1
ATOM 1555 N N . ARG A 1 201 ? 8.354 3.215 2.762 1.00 96.12 201 ARG A N 1
ATOM 1556 C CA . ARG A 1 201 ? 7.137 3.753 3.395 1.00 96.12 201 ARG A CA 1
ATOM 1557 C C . ARG A 1 201 ? 6.201 2.643 3.833 1.00 96.12 201 ARG A C 1
ATOM 1559 O O . ARG A 1 201 ? 5.722 2.714 4.958 1.00 96.12 201 ARG A O 1
ATOM 1566 N N . ILE A 1 202 ? 6.020 1.605 3.015 1.00 97.31 202 ILE A N 1
ATOM 1567 C CA . ILE A 1 202 ? 5.268 0.401 3.396 1.00 97.31 202 ILE A CA 1
ATOM 1568 C C . ILE A 1 202 ? 5.801 -0.159 4.717 1.00 97.31 202 ILE A C 1
ATOM 1570 O O . ILE A 1 202 ? 5.031 -0.303 5.658 1.00 97.31 202 ILE A O 1
ATOM 1574 N N . ALA A 1 203 ? 7.116 -0.364 4.841 1.00 95.69 203 ALA A N 1
ATOM 1575 C CA . ALA A 1 203 ? 7.709 -0.895 6.071 1.00 95.69 203 ALA A CA 1
ATOM 1576 C C . ALA A 1 203 ? 7.454 -0.005 7.305 1.00 95.69 203 ALA A C 1
ATOM 1578 O O . ALA A 1 203 ? 7.167 -0.509 8.389 1.00 95.69 203 ALA A O 1
ATOM 1579 N N . ARG A 1 204 ? 7.531 1.325 7.156 1.00 94.62 204 ARG A N 1
ATOM 1580 C CA . ARG A 1 204 ? 7.237 2.266 8.254 1.00 94.62 204 ARG A CA 1
ATOM 1581 C C . ARG A 1 204 ? 5.770 2.276 8.655 1.00 94.62 204 ARG A C 1
ATOM 1583 O O . ARG A 1 204 ? 5.466 2.365 9.840 1.00 94.62 204 ARG A O 1
ATOM 1590 N N . ILE A 1 205 ? 4.876 2.223 7.674 1.00 96.19 205 ILE A N 1
ATOM 1591 C CA . ILE A 1 205 ? 3.436 2.200 7.916 1.00 96.19 205 ILE A CA 1
ATOM 1592 C C . ILE A 1 205 ? 3.057 0.871 8.578 1.00 96.19 205 ILE A C 1
ATOM 1594 O O . ILE A 1 205 ? 2.360 0.905 9.585 1.00 96.19 205 ILE A O 1
ATOM 1598 N N . ASP A 1 206 ? 3.568 -0.264 8.089 1.00 96.38 206 ASP A N 1
ATOM 1599 C CA . ASP A 1 206 ? 3.379 -1.584 8.709 1.00 96.38 206 ASP A CA 1
ATOM 1600 C C . ASP A 1 206 ? 3.811 -1.574 10.185 1.00 96.38 206 ASP A C 1
ATOM 1602 O O . ASP A 1 206 ? 3.043 -1.991 11.046 1.00 96.38 206 ASP A O 1
ATOM 1606 N N . ALA A 1 207 ? 4.977 -1.001 10.508 1.00 93.56 207 ALA A N 1
ATOM 1607 C CA . ALA A 1 207 ? 5.433 -0.880 11.896 1.00 93.56 207 ALA A CA 1
ATOM 1608 C C . ALA A 1 207 ? 4.474 -0.052 12.775 1.00 93.56 207 ALA A C 1
ATOM 1610 O O . ALA A 1 207 ? 4.289 -0.348 13.956 1.00 93.56 207 ALA A O 1
ATOM 1611 N N . ALA A 1 208 ? 3.840 0.981 12.212 1.00 91.06 208 ALA A N 1
ATOM 1612 C CA . ALA A 1 208 ? 2.822 1.744 12.927 1.00 91.06 208 ALA A CA 1
ATOM 1613 C C . ALA A 1 208 ? 1.530 0.934 13.119 1.00 91.06 208 ALA A C 1
ATOM 1615 O O . ALA A 1 208 ? 0.961 0.973 14.209 1.00 91.06 208 ALA A O 1
ATOM 1616 N N . LEU A 1 209 ? 1.088 0.160 12.120 1.00 93.75 209 LEU A N 1
ATOM 1617 C CA . LEU A 1 209 ? -0.053 -0.753 12.273 1.00 93.75 209 LEU A CA 1
ATOM 1618 C C . LEU A 1 209 ? 0.204 -1.784 13.380 1.00 93.75 209 LEU A C 1
ATOM 1620 O O . LEU A 1 209 ? -0.655 -1.999 14.231 1.00 93.75 209 LEU A O 1
ATOM 1624 N N . GLU A 1 210 ? 1.403 -2.369 13.398 1.00 92.88 210 GLU A N 1
ATOM 1625 C CA . GLU A 1 210 ? 1.836 -3.370 14.380 1.00 92.88 210 GLU A CA 1
ATOM 1626 C C . GLU A 1 210 ? 1.876 -2.830 15.814 1.00 92.88 210 GLU A C 1
ATOM 1628 O O . GLU A 1 210 ? 1.717 -3.591 16.768 1.00 92.88 210 GLU A O 1
ATOM 1633 N N . SER A 1 211 ? 2.031 -1.513 15.976 1.00 90.50 211 SER A N 1
ATOM 1634 C CA . SER A 1 211 ? 1.957 -0.850 17.281 1.00 90.50 211 SER A CA 1
ATOM 1635 C C . SER A 1 211 ? 0.531 -0.695 17.823 1.00 90.50 211 SER A C 1
ATOM 1637 O O . SER A 1 211 ? 0.359 -0.375 19.002 1.00 90.50 211 SER A O 1
ATOM 1639 N N . HIS A 1 212 ? -0.500 -0.925 17.002 1.00 92.62 212 HIS A N 1
ATOM 1640 C CA . HIS A 1 212 ? -1.881 -0.834 17.457 1.00 92.62 212 HIS A CA 1
ATOM 1641 C C . HIS A 1 212 ? -2.161 -1.916 18.513 1.00 92.62 212 HIS A C 1
ATOM 1643 O O . HIS A 1 212 ? -1.896 -3.091 18.246 1.00 92.62 212 HIS A O 1
ATOM 1649 N N . PRO A 1 213 ? -2.771 -1.590 19.674 1.00 91.50 213 PRO A N 1
ATOM 1650 C CA . PRO A 1 213 ? -3.007 -2.567 20.735 1.00 91.50 213 PRO A CA 1
ATOM 1651 C C . PRO A 1 213 ? -3.712 -3.824 20.230 1.00 91.50 213 PRO A C 1
ATOM 1653 O O . PRO A 1 213 ? -3.271 -4.926 20.504 1.00 91.50 213 PRO A O 1
ATOM 1656 N N . TYR A 1 214 ? -4.744 -3.670 19.403 1.00 92.19 214 TYR A N 1
ATOM 1657 C CA . TYR A 1 214 ? -5.514 -4.784 18.837 1.00 92.19 214 TYR A CA 1
ATOM 1658 C C . TYR A 1 214 ? -4.955 -5.386 17.534 1.00 92.19 214 TYR A C 1
ATOM 1660 O O . TYR A 1 214 ? -5.647 -6.162 16.875 1.00 92.19 214 TYR A O 1
ATOM 1668 N N . TRP A 1 215 ? -3.707 -5.088 17.152 1.00 93.44 215 TRP A N 1
ATOM 1669 C CA . TRP A 1 215 ? -3.102 -5.645 15.933 1.00 93.44 215 TRP A CA 1
ATOM 1670 C C . TRP A 1 215 ? -3.066 -7.180 15.916 1.00 93.44 215 TRP A C 1
ATOM 1672 O O . TRP A 1 215 ? -3.268 -7.806 14.874 1.00 93.44 215 TRP A O 1
ATOM 1682 N N . VAL A 1 216 ? -2.857 -7.804 17.079 1.00 91.56 216 VAL A N 1
ATOM 1683 C CA . VAL A 1 216 ? -2.833 -9.270 17.213 1.00 91.56 216 VAL A CA 1
ATOM 1684 C C . VAL A 1 216 ? -4.161 -9.896 16.780 1.00 91.56 216 VAL A C 1
ATOM 1686 O O . VAL A 1 216 ? -4.149 -10.900 16.079 1.00 91.56 216 VAL A O 1
ATOM 1689 N N . ALA A 1 217 ? -5.302 -9.285 17.119 1.00 90.75 217 ALA A N 1
ATOM 1690 C CA . ALA A 1 217 ? -6.610 -9.789 16.698 1.00 90.75 217 ALA A CA 1
ATOM 1691 C C . ALA A 1 217 ? -6.764 -9.720 15.168 1.00 90.75 217 ALA A C 1
ATOM 1693 O O . ALA A 1 217 ? -7.138 -10.700 14.523 1.00 90.75 217 ALA A O 1
ATOM 1694 N N . VAL A 1 218 ? -6.377 -8.588 14.568 1.00 93.38 218 VAL A N 1
ATOM 1695 C CA . VAL A 1 218 ? -6.417 -8.401 13.109 1.00 93.38 218 VAL A CA 1
ATOM 1696 C C . VAL A 1 218 ? -5.528 -9.413 12.389 1.00 93.38 218 VAL A C 1
ATOM 1698 O O . VAL A 1 218 ? -5.983 -10.078 11.459 1.00 93.38 218 VAL A O 1
ATOM 1701 N N . SER A 1 219 ? -4.279 -9.561 12.829 1.00 94.19 219 SER A N 1
ATOM 1702 C CA . SER A 1 219 ? -3.299 -10.456 12.201 1.00 94.19 219 SER A CA 1
ATOM 1703 C C . SER A 1 219 ? -3.571 -11.944 12.450 1.00 94.19 219 SER A C 1
ATOM 1705 O O . SER A 1 219 ? -3.128 -12.775 11.658 1.00 94.19 219 SER A O 1
ATOM 1707 N N . ALA A 1 220 ? -4.341 -12.287 13.485 1.00 91.69 220 ALA A N 1
ATOM 1708 C CA . ALA A 1 220 ? -4.835 -13.642 13.730 1.00 91.69 220 ALA A CA 1
ATOM 1709 C C . ALA A 1 220 ? -6.074 -14.010 12.893 1.00 91.69 220 ALA A C 1
ATOM 1711 O O . ALA A 1 220 ? -6.462 -15.175 12.864 1.00 91.69 220 ALA A O 1
ATOM 1712 N N . GLY A 1 221 ? -6.685 -13.050 12.190 1.00 90.62 221 GLY A N 1
ATOM 1713 C CA . GLY A 1 221 ? -7.877 -13.302 11.380 1.00 90.62 221 GLY A CA 1
ATOM 1714 C C . GLY A 1 221 ? -9.199 -13.203 12.145 1.00 90.62 221 GLY A C 1
ATOM 1715 O O . GLY A 1 221 ? -10.218 -13.625 11.604 1.00 90.62 221 GLY A O 1
ATOM 1716 N N . ALA A 1 222 ? -9.211 -12.633 13.356 1.00 89.12 222 ALA A N 1
ATOM 1717 C CA . ALA A 1 222 ? -10.447 -12.440 14.113 1.00 89.12 222 ALA A CA 1
ATOM 1718 C C . ALA A 1 222 ? -11.393 -11.458 13.409 1.00 89.12 222 ALA A C 1
ATOM 1720 O O . ALA A 1 222 ? -10.920 -10.422 12.919 1.00 89.12 222 ALA A O 1
ATOM 1721 N N . PRO A 1 223 ? -12.706 -11.739 13.352 1.00 89.38 223 PRO A N 1
ATOM 1722 C CA . PRO A 1 223 ? -13.683 -10.802 12.819 1.00 89.38 223 PRO A CA 1
ATOM 1723 C C . PRO A 1 223 ? -13.783 -9.541 13.689 1.00 89.38 223 PRO A C 1
ATOM 1725 O O . PRO A 1 223 ? -13.516 -9.551 14.890 1.00 89.38 223 PRO A O 1
ATOM 1728 N N . SER A 1 224 ? -14.214 -8.432 13.085 1.00 90.75 224 SER A N 1
ATOM 1729 C CA . SER A 1 224 ? -14.437 -7.181 13.819 1.00 90.75 224 SER A CA 1
ATOM 1730 C C . SER A 1 224 ? -15.908 -7.017 14.176 1.00 90.75 224 SER A C 1
ATOM 1732 O O . SER A 1 224 ? -16.757 -6.816 13.303 1.00 90.75 224 SER A O 1
ATOM 1734 N N . ASN A 1 225 ? -16.207 -7.061 15.473 1.00 90.25 225 ASN A N 1
ATOM 1735 C CA . ASN A 1 225 ? -17.557 -6.926 16.008 1.00 90.25 225 ASN A CA 1
ATOM 1736 C C . ASN A 1 225 ? -17.821 -5.497 16.513 1.00 90.25 225 ASN A C 1
ATOM 1738 O O . ASN A 1 225 ? -17.305 -5.076 17.544 1.00 90.25 225 ASN A O 1
ATOM 1742 N N . PHE A 1 226 ? -18.696 -4.772 15.817 1.00 91.12 226 PHE A N 1
ATOM 1743 C CA . PHE A 1 226 ? -19.072 -3.389 16.138 1.00 91.12 226 PHE A CA 1
ATOM 1744 C C . PHE A 1 226 ? -20.276 -3.278 17.087 1.00 91.12 226 PHE A C 1
ATOM 1746 O O . PHE A 1 226 ? -21.018 -2.295 17.058 1.00 91.12 226 PHE A O 1
ATOM 1753 N N . SER A 1 227 ? -20.562 -4.300 17.894 1.00 90.19 227 SER A N 1
ATOM 1754 C CA . SER A 1 227 ? -21.550 -4.143 18.966 1.00 90.19 227 SER A CA 1
ATOM 1755 C C . SER A 1 227 ? -21.020 -3.170 20.021 1.00 90.19 227 SER A C 1
ATOM 1757 O O . SER A 1 227 ? -19.876 -3.274 20.463 1.00 90.19 227 SER A O 1
ATOM 1759 N N . ARG A 1 228 ? -21.858 -2.217 20.449 1.00 86.12 228 ARG A N 1
ATOM 1760 C CA . ARG A 1 228 ? -21.448 -1.161 21.393 1.00 86.12 228 ARG A CA 1
ATOM 1761 C C . ARG A 1 228 ? -20.827 -1.718 22.671 1.00 86.12 228 ARG A C 1
ATOM 1763 O O . ARG A 1 228 ? -19.880 -1.133 23.186 1.00 86.12 228 ARG A O 1
ATOM 1770 N N . ASP A 1 229 ? -21.331 -2.844 23.164 1.00 88.38 229 ASP A N 1
ATOM 1771 C CA . ASP A 1 229 ? -20.807 -3.476 24.373 1.00 88.38 229 ASP A CA 1
ATOM 1772 C C . ASP A 1 229 ? -19.390 -4.026 24.167 1.00 88.38 229 ASP A C 1
ATOM 1774 O O . ASP A 1 229 ? -18.528 -3.811 25.021 1.00 88.38 229 ASP A O 1
ATOM 1778 N N . ARG A 1 230 ? -19.109 -4.651 23.013 1.00 86.88 230 ARG A N 1
ATOM 1779 C CA . ARG A 1 230 ? -17.760 -5.126 22.658 1.00 86.88 230 ARG A CA 1
ATOM 1780 C C . ARG A 1 230 ? -16.789 -3.964 22.488 1.00 86.88 230 ARG A C 1
ATOM 1782 O O . ARG A 1 230 ? -15.728 -3.981 23.108 1.00 86.88 230 ARG A O 1
ATOM 1789 N N . VAL A 1 231 ? -17.186 -2.926 21.747 1.00 89.44 231 VAL A N 1
ATOM 1790 C CA . VAL A 1 231 ? -16.381 -1.706 21.555 1.00 89.44 231 VAL A CA 1
ATOM 1791 C C . VAL A 1 231 ? -16.043 -1.072 22.911 1.00 89.44 231 VAL A C 1
ATOM 1793 O O . VAL A 1 231 ? -14.881 -0.819 23.219 1.00 89.44 231 VAL A O 1
ATOM 1796 N N . ARG A 1 232 ? -17.041 -0.874 23.784 1.00 89.44 232 ARG A N 1
ATOM 1797 C CA . ARG A 1 232 ? -16.838 -0.291 25.124 1.00 89.44 232 ARG A CA 1
ATOM 1798 C C . ARG A 1 232 ? -15.921 -1.136 25.997 1.00 89.44 232 ARG A C 1
ATOM 1800 O O . ARG A 1 232 ? -15.080 -0.579 26.703 1.00 89.44 232 ARG A O 1
ATOM 1807 N N . LYS A 1 233 ? -16.066 -2.461 25.961 1.00 88.19 233 LYS A N 1
ATOM 1808 C CA . LYS A 1 233 ? -15.214 -3.377 26.725 1.00 88.19 233 LYS A CA 1
ATOM 1809 C C . LYS A 1 233 ? -13.765 -3.314 26.248 1.00 88.19 233 LYS A C 1
ATOM 1811 O O . LYS A 1 233 ? -12.865 -3.189 27.079 1.00 88.19 233 LYS A O 1
ATOM 1816 N N . ALA A 1 234 ? -13.549 -3.310 24.934 1.00 88.06 234 ALA A N 1
ATOM 1817 C CA . ALA A 1 234 ? -12.227 -3.167 24.340 1.00 88.06 234 ALA A CA 1
ATOM 1818 C C . ALA A 1 234 ? -11.573 -1.821 24.703 1.00 88.06 234 ALA A C 1
ATOM 1820 O O . ALA A 1 234 ? -10.428 -1.782 25.161 1.00 88.06 234 ALA A O 1
ATOM 1821 N N . LEU A 1 235 ? -12.317 -0.718 24.598 1.00 89.69 235 LEU A N 1
ATOM 1822 C CA . LEU A 1 235 ? -11.834 0.611 24.986 1.00 89.69 235 LEU A CA 1
ATOM 1823 C C . LEU A 1 235 ? -11.530 0.703 26.482 1.00 89.69 235 LEU A C 1
ATOM 1825 O O . LEU A 1 235 ? -10.533 1.305 26.875 1.00 89.69 235 LEU A O 1
ATOM 1829 N N . SER A 1 236 ? -12.364 0.099 27.330 1.00 89.31 236 SER A N 1
ATOM 1830 C CA . SER A 1 236 ? -12.126 0.052 28.774 1.00 89.31 236 SER A CA 1
ATOM 1831 C C . SER A 1 236 ? -10.839 -0.705 29.107 1.00 89.31 236 SER A C 1
ATOM 1833 O O . SER A 1 236 ? -10.057 -0.219 29.924 1.00 89.31 236 SER A O 1
ATOM 1835 N N . ALA A 1 237 ? -10.588 -1.838 28.446 1.00 87.81 237 ALA A N 1
ATOM 1836 C CA . ALA A 1 237 ? -9.369 -2.625 28.620 1.00 87.81 237 ALA A CA 1
ATOM 1837 C C . ALA A 1 237 ? -8.114 -1.902 28.102 1.00 87.81 237 ALA A C 1
ATOM 1839 O O . ALA A 1 237 ? -7.057 -1.983 28.720 1.00 87.81 237 ALA A O 1
ATOM 1840 N N . GLN A 1 238 ? -8.227 -1.153 27.003 1.00 86.56 238 GLN A N 1
ATOM 1841 C CA . GLN A 1 238 ? -7.132 -0.330 26.487 1.00 86.56 238 GLN A CA 1
ATOM 1842 C C . GLN A 1 238 ? -6.811 0.835 27.433 1.00 86.56 238 GLN A C 1
ATOM 1844 O O . GLN A 1 238 ? -5.651 1.056 27.777 1.00 86.56 238 GLN A O 1
ATOM 1849 N N . ARG A 1 239 ? -7.835 1.561 27.897 1.00 87.12 239 ARG A N 1
ATOM 1850 C CA . ARG A 1 239 ? -7.677 2.728 28.783 1.00 87.12 239 ARG A CA 1
ATOM 1851 C C . ARG A 1 239 ? -7.182 2.366 30.177 1.00 87.12 239 ARG A C 1
ATOM 1853 O O . ARG A 1 239 ? -6.545 3.196 30.817 1.00 87.12 239 ARG A O 1
ATOM 1860 N N . SER A 1 240 ? -7.467 1.157 30.661 1.00 86.94 240 SER A N 1
ATOM 1861 C CA . SER A 1 240 ? -6.992 0.726 31.977 1.00 86.94 240 SER A CA 1
ATOM 1862 C C . SER A 1 240 ? -5.479 0.509 32.027 1.00 86.94 240 SER A C 1
ATOM 1864 O O . SER A 1 240 ? -4.917 0.452 33.120 1.00 86.94 240 SER A O 1
ATOM 1866 N N . GLY A 1 241 ? -4.821 0.349 30.869 1.00 76.31 241 GLY A N 1
ATOM 1867 C CA . GLY A 1 241 ? -3.391 0.040 30.775 1.00 76.31 241 GLY A CA 1
ATOM 1868 C C . GLY A 1 241 ? -3.008 -1.303 31.410 1.00 76.31 241 GLY A C 1
ATOM 1869 O O . GLY A 1 241 ? -1.824 -1.604 31.557 1.00 76.31 241 GLY A O 1
ATOM 1870 N N . ASN A 1 242 ? -3.987 -2.120 31.814 1.00 85.12 242 ASN A N 1
ATOM 1871 C CA . ASN A 1 242 ? -3.746 -3.394 32.472 1.00 85.12 242 ASN A CA 1
ATOM 1872 C C . ASN A 1 242 ? -3.572 -4.496 31.422 1.00 85.12 242 ASN A C 1
ATOM 1874 O O . ASN A 1 242 ? -4.535 -4.913 30.779 1.00 85.12 242 ASN A O 1
ATOM 1878 N N . ALA A 1 243 ? -2.349 -5.017 31.305 1.00 78.19 243 ALA A N 1
ATOM 1879 C CA . ALA A 1 243 ? -2.010 -6.055 30.332 1.00 78.19 243 ALA A CA 1
ATOM 1880 C C . ALA A 1 243 ? -2.904 -7.306 30.432 1.00 78.19 243 ALA A C 1
ATOM 1882 O O . ALA A 1 243 ? -3.247 -7.895 29.414 1.00 78.19 243 ALA A O 1
ATOM 1883 N N . GLY A 1 244 ? -3.333 -7.693 31.639 1.00 78.12 244 GLY A N 1
ATOM 1884 C CA . GLY A 1 244 ? -4.224 -8.838 31.837 1.00 78.12 244 GLY A CA 1
ATOM 1885 C C . GLY A 1 244 ? -5.655 -8.582 31.356 1.00 78.12 244 GLY A C 1
ATOM 1886 O O . GLY A 1 244 ? -6.284 -9.480 30.804 1.00 78.12 244 GLY A O 1
ATOM 1887 N N . GLN A 1 245 ? -6.174 -7.364 31.533 1.00 83.69 245 GLN A N 1
ATOM 1888 C CA . GLN A 1 245 ? -7.483 -6.980 30.994 1.00 83.69 245 GLN A CA 1
ATOM 1889 C C . GLN A 1 245 ? -7.450 -6.868 29.471 1.00 83.69 245 GLN A C 1
ATOM 1891 O O . GLN A 1 245 ? -8.367 -7.361 28.818 1.00 83.69 245 GLN A O 1
ATOM 1896 N N . LEU A 1 246 ? -6.382 -6.292 28.912 1.00 82.56 246 LEU A N 1
ATOM 1897 C CA . LEU A 1 246 ? -6.180 -6.225 27.467 1.00 82.56 246 LEU A CA 1
ATOM 1898 C C . LEU A 1 246 ? -6.066 -7.629 26.858 1.00 82.56 246 LEU A C 1
ATOM 1900 O O . LEU A 1 246 ? -6.774 -7.931 25.905 1.00 82.56 246 LEU A O 1
ATOM 1904 N N . ALA A 1 247 ? -5.269 -8.520 27.457 1.00 78.88 247 ALA A N 1
ATOM 1905 C CA . ALA A 1 247 ? -5.134 -9.904 27.000 1.00 78.88 247 ALA A CA 1
ATOM 1906 C C . ALA A 1 247 ? -6.465 -10.673 27.042 1.00 78.88 247 ALA A C 1
ATOM 1908 O O . ALA A 1 247 ? -6.759 -11.433 26.124 1.00 78.88 247 ALA A O 1
ATOM 1909 N N . ARG A 1 248 ? -7.301 -10.456 28.068 1.00 84.00 248 ARG A N 1
ATOM 1910 C CA . ARG A 1 248 ? -8.654 -11.039 28.119 1.00 84.00 248 ARG A CA 1
ATOM 1911 C C . ARG A 1 248 ? -9.556 -10.487 27.020 1.00 84.00 248 ARG A C 1
ATOM 1913 O O . ARG A 1 248 ? -10.215 -11.267 26.351 1.00 84.00 248 ARG A O 1
ATOM 1920 N N . ALA A 1 249 ? -9.566 -9.170 26.818 1.00 82.62 249 ALA A N 1
ATOM 1921 C CA . ALA A 1 249 ? -10.353 -8.548 25.754 1.00 82.62 249 ALA A CA 1
ATOM 1922 C C . ALA A 1 249 ? -9.906 -9.015 24.355 1.00 82.62 249 ALA A C 1
ATOM 1924 O O . ALA A 1 249 ? -10.741 -9.184 23.474 1.00 82.62 249 ALA A O 1
ATOM 1925 N N . MET A 1 250 ? -8.608 -9.266 24.163 1.00 81.81 250 MET A N 1
ATOM 1926 C CA . MET A 1 250 ? -8.065 -9.865 22.941 1.00 81.81 250 MET A CA 1
ATOM 1927 C C . MET A 1 250 ? -8.485 -11.321 22.767 1.00 81.81 250 MET A C 1
ATOM 1929 O O . MET A 1 250 ? -8.907 -11.684 21.679 1.00 81.81 250 MET A O 1
ATOM 1933 N N . ALA A 1 251 ? -8.389 -12.147 23.813 1.00 82.56 251 ALA A N 1
ATOM 1934 C CA . ALA A 1 251 ? -8.831 -13.541 23.757 1.00 82.56 251 ALA A CA 1
ATOM 1935 C C . ALA A 1 251 ? -10.317 -13.628 23.382 1.00 82.56 251 ALA A C 1
ATOM 1937 O O . ALA A 1 251 ? -10.687 -14.341 22.462 1.00 82.56 251 ALA A O 1
ATOM 1938 N N . GLU A 1 252 ? -11.145 -12.784 23.993 1.00 83.12 252 GLU A N 1
ATOM 1939 C CA . GLU A 1 252 ? -12.563 -12.675 23.654 1.00 83.12 252 GLU A CA 1
ATOM 1940 C C . GLU A 1 252 ? -12.843 -12.186 22.230 1.00 83.12 252 GLU A C 1
ATOM 1942 O O . GLU A 1 252 ? -13.950 -12.390 21.741 1.00 83.12 252 GLU A O 1
ATOM 1947 N N . ALA A 1 253 ? -11.899 -11.484 21.599 1.00 78.50 253 ALA A N 1
ATOM 1948 C CA . ALA A 1 253 ? -12.000 -11.115 20.193 1.00 78.50 253 ALA A CA 1
ATOM 1949 C C . ALA A 1 253 ? -11.575 -12.265 19.265 1.00 78.50 253 ALA A C 1
ATOM 1951 O O . ALA A 1 253 ? -12.010 -12.291 18.124 1.00 78.50 253 ALA A O 1
ATOM 1952 N N . LEU A 1 254 ? -10.726 -13.188 19.732 1.00 78.06 254 LEU A N 1
ATOM 1953 C CA . LEU A 1 254 ? -10.276 -14.367 18.979 1.00 78.06 254 LEU A CA 1
ATOM 1954 C C . LEU A 1 254 ? -11.270 -15.538 19.042 1.00 78.06 254 LEU A C 1
ATOM 1956 O O . LEU A 1 254 ? -11.243 -16.388 18.158 1.00 78.06 254 LEU A O 1
ATOM 1960 N N . ASP A 1 255 ? -12.088 -15.597 20.095 1.00 76.25 255 ASP A N 1
ATOM 1961 C CA . ASP A 1 255 ? -13.050 -16.680 20.346 1.00 76.25 255 ASP A CA 1
ATOM 1962 C C . ASP A 1 255 ? -14.413 -16.485 19.635 1.00 76.25 255 ASP A C 1
ATOM 1964 O O . ASP A 1 255 ? -15.244 -17.397 19.669 1.00 76.25 255 ASP A O 1
ATOM 1968 N N . ASP A 1 256 ? -14.645 -15.317 19.020 1.00 58.72 256 ASP A N 1
ATOM 1969 C CA . ASP A 1 256 ? -15.841 -14.970 18.223 1.00 58.72 256 ASP A CA 1
ATOM 1970 C C . ASP A 1 256 ? -15.669 -15.361 16.741 1.00 58.72 256 ASP A C 1
ATOM 1972 O O . ASP A 1 256 ? -16.629 -15.935 16.173 1.00 58.72 256 ASP A O 1
#

pLDDT: mean 82.47, std 16.09, range [36.09, 97.69]

Radius of gyration: 26.1 Å; chains: 1; bounding box: 55×41×87 Å

Foldseek 3Di:
DWFFQPLCVLVVQLVVLVVVLVCLVPDDQDQDDLQPAWDQDPVVRDTDRDDPVVSVVVRVVVSVQSVLVSLQVSLVSLLSSLVSLLVSLLSLLLQLLLQAPLLLDPPDDSVVSNPDDSLVSNCSSDVPHDLDCLSVLNVVCCVQRVCLSPVVPPQPLQNFDWDAPDVVDTFTAHPVRHTDPPPPPRHHSDDPVRSVSSVVSSVSNVVSCVPRLLSVLSVLRFMRDSDSVLNVQSNVLVVVVDPVSSVVSNVVSNVD

Secondary structure (DSSP, 8-state):
-EE---HHHHHHHHHHHHHHHHHHHHSPPPP--GGG-EEEETTTTEEEEPPHHHHHHHHHHHHHHHHHHHHHHHHHHHHHHHHHHHHHHHHHHHHHHTTSGGGGSTT--HHHHTTS-HHHHHHHHTTTS--TTHHHHHHHHIIIIIHHHHS-S-S-TTS-EEEEEETTEEEEE-TTS-B----STTS-SS-HHHHHHHHHHHHHHHHHHHTSTTHHHHHHT--EE--HHHHHHHHHHHHT--HHHHHHHHHHHH--